Protein AF-A0AAW1XSL0-F1 (afdb_monomer)

Secondary structure (DSSP, 8-state):
----------------HHHHHHHHHHHHT---HHHHHHHHHHHHHHHHHHHHHHHHHHHHHHHHHH-HHHHHHHHHHHHHHHHHHHHHHHHHHHHHHHHHHHHHHHHHH----------------------------------------------------B--HHHHHHHHHHHHHHHHHHHHHHHTHHHHHHHTT--TT-TTHHHHHHHHHHHHTTHHHHHHHHHHHHHHHHTT--HHHHHHHHHHHHHHHHHHHIIIIIS--THHHHHHHHHHHHHHHHHHHHHHHHHHB--PPP-GGG--HHHHHHHTT-

Structure (mmCIF, N/CA/C/O backbone):
data_AF-A0AAW1XSL0-F1
#
_entry.id   AF-A0AAW1XSL0-F1
#
loop_
_atom_site.group_PDB
_atom_site.id
_atom_site.type_symbol
_atom_site.label_atom_id
_atom_site.label_alt_id
_atom_site.label_comp_id
_atom_site.label_asym_id
_atom_site.label_entity_id
_atom_site.label_seq_id
_atom_site.pdbx_PDB_ins_code
_atom_site.Cartn_x
_atom_site.Cartn_y
_atom_site.Cartn_z
_atom_site.occupancy
_atom_site.B_iso_or_equiv
_atom_site.auth_seq_id
_atom_site.auth_comp_id
_atom_site.auth_asym_id
_atom_site.auth_atom_id
_atom_site.pdbx_PDB_model_num
ATOM 1 N N . MET A 1 1 ? -44.485 58.923 -32.004 1.00 37.47 1 MET A N 1
ATOM 2 C CA . MET A 1 1 ? -44.464 58.579 -33.439 1.00 37.47 1 MET A CA 1
ATOM 3 C C . MET A 1 1 ? -43.336 57.566 -33.574 1.00 37.47 1 MET A C 1
ATOM 5 O O . MET A 1 1 ? -42.193 57.989 -33.538 1.00 37.47 1 MET A O 1
ATOM 9 N N . GLY A 1 2 ? -43.571 56.313 -33.182 1.00 36.22 2 GLY A N 1
ATOM 10 C CA . GLY A 1 2 ? -44.071 55.194 -34.013 1.00 36.22 2 GLY A CA 1
ATOM 11 C C . GLY A 1 2 ? -42.865 54.252 -34.210 1.00 36.22 2 GLY A C 1
ATOM 12 O O . GLY A 1 2 ? -41.824 54.763 -34.606 1.00 36.22 2 GLY A O 1
ATOM 13 N N . GLU A 1 3 ? -42.822 53.057 -33.596 1.00 39.94 3 GLU A N 1
ATOM 14 C CA . GLU A 1 3 ? -43.201 51.752 -34.214 1.00 39.94 3 GLU A CA 1
ATOM 15 C C . GLU A 1 3 ? -42.370 51.507 -35.501 1.00 39.94 3 GLU A C 1
ATOM 17 O O . GLU A 1 3 ? -42.380 52.367 -36.372 1.00 39.94 3 GLU A O 1
ATOM 22 N N . GLU A 1 4 ? -41.498 50.499 -35.676 1.00 41.50 4 GLU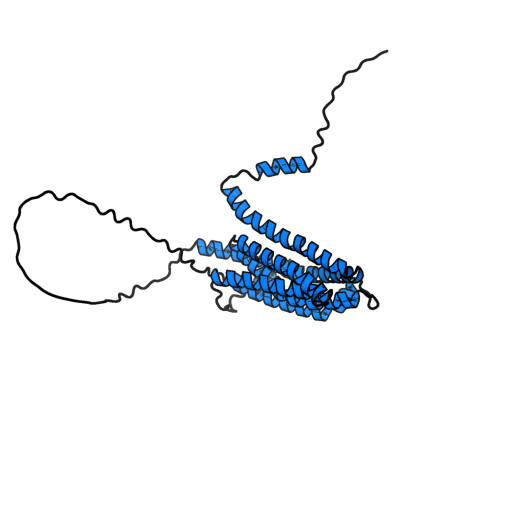 A N 1
ATOM 23 C CA . GLU A 1 4 ? -41.531 49.021 -35.505 1.00 41.50 4 GLU A CA 1
ATOM 24 C C . GLU A 1 4 ? -40.059 48.496 -35.481 1.00 41.50 4 GLU A C 1
ATOM 26 O O . GLU A 1 4 ? -39.179 49.122 -36.068 1.00 41.5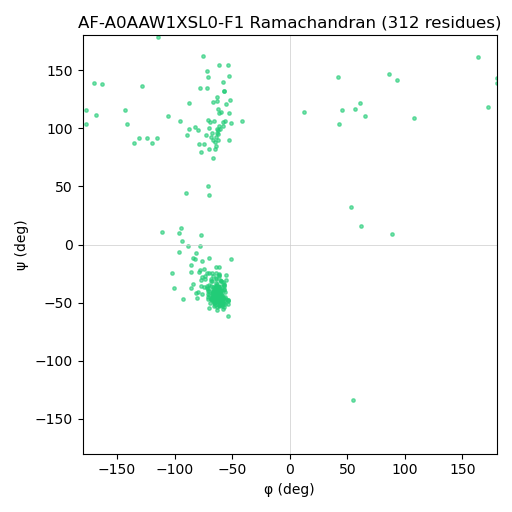0 4 GLU A O 1
ATOM 31 N N . ASP A 1 5 ? -39.641 47.552 -34.627 1.00 41.88 5 ASP A N 1
ATOM 32 C CA . ASP A 1 5 ? -39.699 46.073 -34.728 1.00 41.88 5 ASP A CA 1
ATOM 33 C C . ASP A 1 5 ? -38.844 45.431 -35.855 1.00 41.88 5 ASP A C 1
ATOM 35 O O . ASP A 1 5 ? -39.176 45.561 -37.022 1.00 41.88 5 ASP A O 1
ATOM 39 N N . GLU A 1 6 ? -37.759 44.709 -35.500 1.00 38.47 6 GLU A N 1
ATOM 40 C CA . GLU A 1 6 ? -37.381 43.406 -36.104 1.00 38.47 6 GLU A CA 1
ATOM 41 C C . GLU A 1 6 ? -36.124 42.758 -35.463 1.00 38.47 6 GLU A C 1
ATOM 43 O O . GLU A 1 6 ? -34.969 43.117 -35.687 1.00 38.47 6 GLU A O 1
ATOM 48 N N . SER A 1 7 ? -36.397 41.749 -34.633 1.00 36.50 7 SER A N 1
ATOM 49 C CA . SER A 1 7 ? -35.704 40.461 -34.482 1.00 36.50 7 SER A CA 1
ATOM 50 C C . SER A 1 7 ? -34.323 40.246 -35.143 1.00 36.50 7 SER A C 1
ATOM 52 O O . SER A 1 7 ? -34.236 39.937 -36.327 1.00 36.50 7 SER A O 1
ATOM 54 N N . TYR A 1 8 ? -33.284 40.075 -34.312 1.00 33.94 8 TYR A N 1
ATOM 55 C CA . TYR A 1 8 ? -32.277 39.023 -34.528 1.00 33.94 8 TYR A CA 1
ATOM 56 C C . TYR A 1 8 ? -32.032 38.228 -33.241 1.00 33.94 8 TYR A C 1
ATOM 58 O O . TYR A 1 8 ? -31.168 38.524 -32.417 1.00 33.94 8 TYR A O 1
ATOM 66 N N . ARG A 1 9 ? -32.807 37.146 -33.106 1.00 40.53 9 ARG A N 1
ATOM 67 C CA . ARG A 1 9 ? -32.432 35.937 -32.361 1.00 40.53 9 ARG A CA 1
ATOM 68 C C . ARG A 1 9 ? -31.049 35.474 -32.840 1.00 40.53 9 ARG A C 1
ATOM 70 O O . ARG A 1 9 ? -30.950 34.844 -33.890 1.00 40.53 9 ARG A O 1
ATOM 77 N N . TYR A 1 10 ? -29.999 35.695 -32.053 1.00 36.75 10 TYR A N 1
ATOM 78 C CA . TYR A 1 10 ? -28.794 34.871 -32.147 1.00 36.75 10 TYR A CA 1
ATOM 79 C C . TYR A 1 10 ? -28.761 33.939 -30.944 1.00 36.75 10 TYR A C 1
ATOM 81 O O . TYR A 1 10 ? -28.667 34.363 -29.794 1.00 36.75 10 TYR A O 1
ATOM 89 N N . GLY A 1 11 ? -28.964 32.655 -31.236 1.00 38.12 11 GLY A N 1
ATOM 90 C CA . GLY A 1 11 ? -29.127 31.598 -30.255 1.00 38.12 11 GLY A CA 1
ATOM 91 C C . GLY A 1 11 ? -27.994 31.590 -29.239 1.00 38.12 11 GLY A C 1
ATOM 92 O O . GLY A 1 11 ? -26.822 31.449 -29.588 1.00 38.12 11 GLY A O 1
ATOM 93 N N . ASN A 1 12 ? -28.377 31.678 -27.970 1.00 41.06 12 ASN A N 1
ATOM 94 C CA . ASN A 1 12 ? -27.533 31.333 -26.845 1.00 41.06 12 ASN A CA 1
ATOM 95 C C . ASN A 1 12 ? -27.217 29.830 -26.931 1.00 41.06 12 ASN A C 1
ATOM 97 O O . ASN A 1 12 ? -27.913 28.989 -26.363 1.00 41.06 12 ASN A O 1
ATOM 101 N N . LYS A 1 13 ? -26.193 29.470 -27.712 1.00 48.75 13 LYS A N 1
ATOM 102 C CA . LYS A 1 13 ? -25.547 28.166 -27.596 1.00 48.75 13 LYS A CA 1
ATOM 103 C C . LYS A 1 13 ? -24.856 28.187 -26.242 1.00 48.75 13 LYS A C 1
ATOM 105 O O . LYS A 1 13 ? -23.751 28.709 -26.117 1.00 48.75 13 LYS A O 1
ATOM 110 N N . MET A 1 14 ? -25.529 27.635 -25.234 1.00 46.56 14 MET A N 1
ATOM 111 C CA . MET A 1 14 ? -24.900 27.181 -24.000 1.00 46.56 14 MET A CA 1
ATOM 112 C C . MET A 1 14 ? -23.755 26.238 -24.387 1.00 46.56 14 MET A C 1
ATOM 114 O O . MET A 1 14 ? -23.936 25.032 -24.539 1.00 46.56 14 MET A O 1
ATOM 118 N N . ASN A 1 15 ? -22.564 26.798 -24.587 1.00 50.12 15 ASN A N 1
ATOM 119 C CA . ASN A 1 15 ? -21.318 26.058 -24.606 1.00 50.12 15 ASN A CA 1
ATOM 120 C C . ASN A 1 15 ? -21.076 25.612 -23.166 1.00 50.12 15 ASN A C 1
ATOM 122 O O . ASN A 1 15 ? -20.371 26.261 -22.399 1.00 50.12 15 ASN A O 1
ATOM 126 N N . THR A 1 16 ? -21.715 24.513 -22.774 1.00 55.34 16 THR A N 1
ATOM 127 C CA . THR A 1 16 ? -21.359 23.819 -21.542 1.00 55.34 16 THR A CA 1
ATOM 128 C C . THR A 1 16 ? -19.875 23.442 -21.630 1.00 55.34 16 THR A C 1
ATOM 130 O O . THR A 1 16 ? -19.481 22.869 -22.654 1.00 55.34 16 THR A O 1
ATOM 133 N N . PRO A 1 17 ? -19.053 23.703 -20.599 1.00 56.31 17 PRO A N 1
ATOM 134 C CA . PRO A 1 17 ? -17.611 23.420 -20.621 1.00 56.31 17 PRO A CA 1
ATOM 135 C C . PRO A 1 17 ? -17.290 21.950 -20.953 1.00 56.31 17 PRO A C 1
ATOM 137 O O . PRO A 1 17 ? -16.274 21.649 -21.573 1.00 56.31 17 PRO A O 1
ATOM 140 N N . ILE A 1 18 ? -18.221 21.041 -20.652 1.00 57.59 18 ILE A N 1
ATOM 141 C CA . ILE A 1 18 ? -18.157 19.608 -20.970 1.00 57.59 18 ILE A CA 1
ATOM 142 C C . ILE A 1 18 ? -18.102 19.349 -22.490 1.00 57.59 18 ILE A C 1
ATOM 144 O O . ILE A 1 18 ? -17.399 18.450 -22.951 1.00 57.59 18 ILE A O 1
ATOM 148 N N . PHE A 1 19 ? -18.813 20.138 -23.301 1.00 54.72 19 PHE A N 1
ATOM 149 C CA . PHE A 1 19 ? -18.898 19.902 -24.746 1.00 54.72 19 PHE A CA 1
ATOM 150 C C . PHE A 1 19 ? -17.636 20.364 -25.489 1.00 54.72 19 PHE A C 1
ATOM 152 O O . PHE A 1 19 ? -17.252 19.738 -26.478 1.00 54.72 19 PHE A O 1
ATOM 159 N N . ILE A 1 20 ? -16.955 21.398 -24.977 1.00 56.31 20 ILE A N 1
ATOM 160 C CA . ILE A 1 20 ? -15.632 21.832 -25.457 1.00 56.31 20 ILE A CA 1
ATOM 161 C C . ILE A 1 20 ? -14.607 20.726 -25.177 1.00 56.31 20 ILE A C 1
ATOM 163 O O . ILE A 1 20 ? -13.948 20.258 -26.103 1.00 56.31 20 ILE A O 1
ATOM 167 N N . PHE A 1 21 ? -14.612 20.187 -23.953 1.00 53.84 21 PHE A N 1
ATOM 168 C CA . PHE A 1 21 ? -13.766 19.055 -23.569 1.00 53.84 21 PHE A CA 1
ATOM 169 C C . PHE A 1 21 ? -13.991 17.823 -24.467 1.00 53.84 21 PHE A C 1
ATOM 171 O O . PHE A 1 21 ? -13.040 17.173 -24.885 1.00 53.84 21 PHE A O 1
ATOM 178 N N . SER A 1 22 ? -15.242 17.531 -24.851 1.00 57.00 22 SER A N 1
ATOM 179 C CA . SER A 1 22 ? -15.582 16.398 -25.734 1.00 57.00 22 SER A CA 1
ATOM 180 C C . SER A 1 22 ? -15.134 16.556 -27.199 1.00 57.00 22 SER A C 1
ATOM 182 O O . SER A 1 22 ? -15.000 15.566 -27.928 1.00 57.00 22 SER A O 1
ATOM 184 N N . LYS A 1 23 ? -14.954 17.797 -27.670 1.00 52.16 23 LYS A N 1
ATOM 185 C CA . LYS A 1 23 ? -14.426 18.085 -29.010 1.00 52.16 23 LYS A CA 1
ATOM 186 C C . LYS A 1 23 ? -12.905 17.995 -29.016 1.00 52.16 23 LYS A C 1
ATOM 188 O O . LYS A 1 23 ? -12.367 17.373 -29.927 1.00 52.16 23 LYS A O 1
ATOM 193 N N . ASP A 1 24 ? -12.249 18.512 -27.980 1.00 55.31 24 ASP A N 1
ATOM 194 C CA . ASP A 1 24 ? -10.799 18.386 -27.809 1.00 55.31 24 ASP A CA 1
ATOM 195 C C . ASP A 1 24 ? -10.372 16.934 -27.568 1.00 55.31 24 ASP A C 1
ATOM 197 O O . ASP A 1 24 ? -9.391 16.490 -28.157 1.00 55.31 24 ASP A O 1
ATOM 201 N N . LEU A 1 25 ? -11.162 16.133 -26.839 1.00 56.00 25 LEU A N 1
ATOM 202 C CA . LEU A 1 25 ? -10.894 14.698 -26.670 1.00 56.00 25 LEU A CA 1
ATOM 203 C C . LEU A 1 25 ? -10.813 13.963 -28.017 1.00 56.00 25 LEU A C 1
ATOM 205 O O . LEU A 1 25 ? -9.963 13.100 -28.207 1.00 56.00 25 LEU A O 1
ATOM 209 N N . ARG A 1 26 ? -11.665 14.332 -28.983 1.00 56.97 26 ARG A N 1
ATOM 210 C CA . ARG A 1 26 ? -11.645 13.757 -30.339 1.00 56.97 26 ARG A CA 1
ATOM 211 C C . ARG A 1 26 ? -10.444 14.206 -31.174 1.00 56.97 26 ARG A C 1
ATOM 213 O O . ARG A 1 26 ? -10.061 13.481 -32.086 1.00 56.97 26 ARG A O 1
ATOM 220 N N . PHE A 1 27 ? -9.849 15.360 -30.875 1.00 54.50 27 PHE A N 1
ATOM 221 C CA . PHE A 1 27 ? -8.611 15.820 -31.512 1.00 54.50 27 PHE A CA 1
ATOM 222 C C . PHE A 1 27 ? -7.353 15.232 -30.853 1.00 54.50 27 PHE A C 1
ATOM 224 O O . PHE A 1 27 ? -6.395 14.940 -31.566 1.00 54.50 27 PHE A O 1
ATOM 231 N N . VAL A 1 28 ? -7.373 15.005 -29.533 1.00 54.72 28 VAL A N 1
ATOM 232 C CA . VAL A 1 28 ? -6.307 14.325 -28.772 1.00 54.72 28 VAL A CA 1
ATOM 233 C C . VAL A 1 28 ? -6.245 12.830 -29.111 1.00 54.72 28 VAL A C 1
ATOM 235 O O . VAL A 1 28 ? -5.159 12.273 -29.214 1.00 54.72 28 VAL A O 1
ATOM 238 N N . PHE A 1 29 ? -7.389 12.192 -29.379 1.00 56.28 29 PHE A N 1
ATOM 239 C CA . PHE A 1 29 ? -7.477 10.820 -29.893 1.00 56.28 29 PHE A CA 1
ATOM 240 C C . PHE A 1 29 ? -7.490 10.757 -31.431 1.00 56.28 29 PHE A C 1
ATOM 242 O O . PHE A 1 29 ? -8.258 9.994 -32.025 1.00 56.28 29 PHE A O 1
ATOM 249 N N . LYS A 1 30 ? -6.625 11.511 -32.123 1.00 59.06 30 LYS A N 1
ATOM 250 C CA . LYS A 1 30 ? -6.229 11.036 -33.455 1.00 59.06 30 LYS A CA 1
ATOM 251 C C . LYS A 1 30 ? -5.530 9.694 -33.232 1.00 59.06 30 LYS A C 1
ATOM 253 O O . LYS A 1 30 ? -4.527 9.635 -32.540 1.00 59.06 30 LYS A O 1
ATOM 258 N N . LEU A 1 31 ? -6.101 8.612 -33.763 1.00 67.44 31 LEU A N 1
ATOM 259 C CA . LEU A 1 31 ? -5.543 7.252 -33.725 1.00 67.44 31 LEU A CA 1
ATOM 260 C C . LEU A 1 31 ? -4.313 7.145 -34.647 1.00 67.44 31 LEU A C 1
ATOM 262 O O . LEU A 1 31 ? -4.244 6.285 -35.523 1.00 67.44 31 LEU A O 1
ATOM 266 N N . ASP A 1 32 ? -3.366 8.068 -34.515 1.00 82.06 32 ASP A N 1
ATOM 267 C CA . ASP A 1 32 ? -2.050 7.920 -35.105 1.00 82.06 32 ASP A CA 1
ATOM 268 C C . ASP A 1 32 ? -1.226 6.918 -34.279 1.00 82.06 32 ASP A C 1
ATOM 270 O O . ASP A 1 32 ? -1.560 6.560 -33.145 1.00 82.06 32 ASP A O 1
ATOM 274 N N . LYS A 1 33 ? -0.151 6.394 -34.878 1.00 82.31 33 LYS A N 1
ATOM 275 C CA . LYS A 1 33 ? 0.690 5.380 -34.222 1.00 82.31 33 LYS A CA 1
ATOM 276 C C . LYS A 1 33 ? 1.247 5.883 -32.883 1.00 82.31 33 LYS A C 1
ATOM 278 O O . LYS A 1 33 ? 1.321 5.107 -31.936 1.00 82.31 33 LYS A O 1
ATOM 283 N N . LEU A 1 34 ? 1.573 7.176 -32.804 1.00 85.00 34 LEU A N 1
ATOM 284 C CA . LEU A 1 34 ? 2.089 7.816 -31.596 1.00 85.00 34 LEU A CA 1
ATOM 285 C C . LEU A 1 34 ? 1.010 7.949 -30.509 1.00 85.00 34 LEU A C 1
ATOM 287 O O . LEU A 1 34 ? 1.262 7.604 -29.359 1.00 85.00 34 LEU A O 1
ATOM 291 N N . GLY A 1 35 ? -0.203 8.390 -30.853 1.00 84.06 35 GLY A N 1
ATOM 292 C CA . GLY A 1 35 ? -1.325 8.498 -29.923 1.00 84.06 35 GLY A CA 1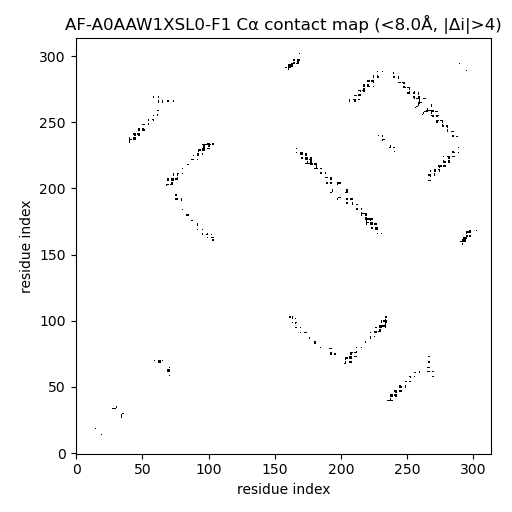
ATOM 293 C C . GLY A 1 35 ? -1.741 7.145 -29.347 1.00 84.06 35 GLY A C 1
ATOM 294 O O . GLY A 1 35 ? -2.027 7.049 -28.155 1.00 84.06 35 GLY A O 1
ATOM 295 N N . LEU A 1 36 ? -1.694 6.078 -30.153 1.00 85.44 36 LEU A N 1
ATOM 296 C CA . LEU A 1 36 ? -1.912 4.705 -29.683 1.00 85.44 36 LEU A CA 1
ATOM 297 C C . LEU A 1 36 ? -0.817 4.226 -28.721 1.00 85.44 36 LEU A C 1
ATOM 299 O O . LEU A 1 36 ? -1.130 3.583 -27.718 1.00 85.44 36 LEU A O 1
ATOM 303 N N . GLU A 1 37 ? 0.448 4.557 -28.984 1.00 85.12 37 GLU A N 1
ATOM 304 C CA . GLU A 1 37 ? 1.557 4.231 -28.082 1.00 85.12 37 GLU A CA 1
ATOM 305 C C . GLU A 1 37 ? 1.417 4.969 -26.741 1.00 85.12 37 GLU A C 1
ATOM 307 O O . GLU A 1 37 ? 1.459 4.337 -25.683 1.00 85.12 37 GLU A O 1
ATOM 312 N N . ILE A 1 38 ? 1.131 6.275 -26.771 1.00 86.44 38 ILE A N 1
ATOM 313 C CA . ILE A 1 38 ? 0.870 7.079 -25.567 1.00 86.44 38 ILE A CA 1
ATOM 314 C C . ILE A 1 38 ? -0.332 6.519 -24.798 1.00 86.44 38 ILE A C 1
ATOM 316 O O . ILE A 1 38 ? -0.245 6.322 -23.585 1.00 86.44 38 ILE A O 1
ATOM 320 N N . ALA A 1 39 ? -1.438 6.208 -25.482 1.00 86.81 39 ALA A N 1
ATOM 321 C CA . ALA A 1 39 ? -2.630 5.639 -24.857 1.00 86.81 39 ALA A CA 1
ATOM 322 C C . ALA A 1 39 ? -2.343 4.279 -24.201 1.00 86.81 39 ALA A C 1
ATOM 324 O O . ALA A 1 39 ? -2.855 4.004 -23.116 1.00 86.81 39 ALA A O 1
ATOM 325 N N . SER A 1 40 ? -1.487 3.452 -24.811 1.00 88.25 40 SER A N 1
ATOM 326 C CA . SER A 1 40 ? -1.107 2.141 -24.270 1.00 88.25 40 SER A CA 1
ATOM 327 C C . SER A 1 40 ? -0.349 2.221 -22.939 1.00 88.25 40 SER A C 1
ATOM 329 O O . SER A 1 40 ? -0.424 1.280 -22.149 1.00 88.25 40 SER A O 1
ATOM 331 N N . ILE A 1 41 ? 0.317 3.351 -22.669 1.00 88.12 41 ILE A N 1
ATOM 332 C CA . ILE A 1 41 ? 1.035 3.632 -21.419 1.00 88.12 41 ILE A CA 1
ATOM 333 C C . ILE A 1 41 ? 0.122 4.373 -20.433 1.00 88.12 41 ILE A C 1
ATOM 335 O O . ILE A 1 41 ? 0.042 4.005 -19.257 1.00 88.12 41 ILE A O 1
ATOM 339 N N . ALA A 1 42 ? -0.579 5.404 -20.908 1.00 88.94 42 ALA A N 1
ATOM 340 C CA . ALA A 1 42 ? -1.381 6.300 -20.083 1.00 88.94 42 ALA A CA 1
ATOM 341 C C . ALA A 1 42 ? -2.648 5.633 -19.538 1.00 88.94 42 ALA A C 1
ATOM 343 O O . ALA A 1 42 ? -2.984 5.846 -18.375 1.00 88.94 42 ALA A O 1
ATOM 344 N N . LEU A 1 43 ? -3.338 4.809 -20.336 1.00 91.88 43 LEU A N 1
ATOM 345 C CA . LEU A 1 43 ? -4.597 4.190 -19.917 1.00 91.88 43 LEU A CA 1
ATOM 346 C C . LEU A 1 43 ? -4.401 3.230 -18.731 1.00 91.88 43 LEU A C 1
ATOM 348 O O . LEU A 1 43 ? -5.112 3.395 -17.740 1.00 91.88 43 LEU A O 1
ATOM 352 N N . PRO A 1 44 ? -3.434 2.286 -18.744 1.00 92.50 44 PRO A N 1
ATOM 353 C CA . PRO A 1 44 ? -3.207 1.436 -17.580 1.00 92.50 44 PRO A CA 1
ATOM 354 C C . PRO A 1 44 ? -2.767 2.217 -16.339 1.00 92.50 44 PRO A C 1
ATOM 356 O O . PRO A 1 44 ? -3.221 1.917 -15.239 1.00 92.50 44 PRO A O 1
ATOM 359 N N . ALA A 1 45 ? -1.932 3.248 -16.509 1.00 89.94 45 ALA A N 1
ATOM 360 C CA . ALA A 1 45 ? -1.504 4.097 -15.401 1.00 89.94 45 ALA A CA 1
ATOM 361 C C . ALA A 1 45 ? -2.677 4.876 -14.786 1.00 89.94 45 ALA A C 1
ATOM 363 O O . ALA A 1 45 ? -2.796 4.938 -13.565 1.00 89.94 45 ALA A O 1
ATOM 364 N N . ALA A 1 46 ? -3.560 5.437 -15.616 1.00 92.00 46 ALA A N 1
ATOM 365 C CA . ALA A 1 46 ? -4.762 6.124 -15.157 1.00 92.00 46 ALA A CA 1
ATOM 366 C C . ALA A 1 46 ? -5.696 5.165 -14.410 1.00 92.00 46 ALA A C 1
ATOM 368 O O . ALA A 1 46 ? -6.141 5.491 -13.315 1.00 92.00 46 ALA A O 1
ATOM 369 N N . LEU A 1 47 ? -5.928 3.965 -14.955 1.00 92.81 47 LEU A N 1
ATOM 370 C CA . LEU A 1 47 ? -6.748 2.944 -14.302 1.00 92.81 47 LEU A CA 1
ATOM 371 C C . LEU A 1 47 ? -6.181 2.539 -12.938 1.00 92.81 47 LEU A C 1
ATOM 373 O O . LEU A 1 47 ? -6.941 2.451 -11.977 1.00 92.81 47 LEU A O 1
ATOM 377 N N . ALA A 1 48 ? -4.861 2.362 -12.840 1.00 90.44 48 ALA A N 1
ATOM 378 C CA . ALA A 1 48 ? -4.201 2.028 -11.583 1.00 90.44 48 ALA A CA 1
ATOM 379 C C . ALA A 1 48 ? -4.401 3.140 -10.542 1.00 90.44 48 ALA A C 1
ATOM 381 O O . ALA A 1 48 ? -4.764 2.858 -9.410 1.00 90.44 48 ALA A O 1
ATOM 382 N N . LEU A 1 49 ? -4.262 4.410 -10.941 1.00 90.00 49 LEU A N 1
ATOM 383 C CA . LEU A 1 49 ? -4.498 5.556 -10.053 1.00 90.00 49 LEU A CA 1
ATOM 384 C C . LEU A 1 49 ? -5.966 5.709 -9.631 1.00 90.00 49 LEU A C 1
ATOM 386 O O . LEU A 1 49 ? -6.238 6.286 -8.580 1.00 90.00 49 LEU A O 1
ATOM 390 N N . THR A 1 50 ? -6.915 5.240 -10.446 1.00 92.06 50 THR A N 1
ATOM 391 C CA . THR A 1 50 ? -8.345 5.255 -10.099 1.00 92.06 50 THR A CA 1
ATOM 392 C C . THR A 1 50 ? -8.801 4.049 -9.285 1.00 92.06 50 THR A C 1
ATOM 394 O O . THR A 1 50 ? -9.865 4.129 -8.675 1.00 92.06 50 THR A O 1
ATOM 397 N N . ALA A 1 51 ? -8.034 2.958 -9.256 1.00 90.75 51 ALA A N 1
ATOM 398 C CA . ALA A 1 51 ? -8.395 1.753 -8.517 1.00 90.75 51 ALA A CA 1
ATOM 399 C C . ALA A 1 51 ? -8.404 2.016 -7.001 1.00 90.75 51 ALA A C 1
ATOM 401 O O . ALA A 1 51 ? -9.450 1.821 -6.376 1.00 90.75 51 ALA A O 1
ATOM 402 N N . ASP A 1 52 ? -7.332 2.608 -6.453 1.00 87.94 52 ASP A N 1
ATOM 403 C CA . ASP A 1 52 ? -7.230 2.853 -5.007 1.00 87.94 52 ASP A CA 1
ATOM 404 C C . ASP A 1 52 ? -8.393 3.710 -4.453 1.00 87.94 52 ASP A C 1
ATOM 406 O O . ASP A 1 52 ? -8.979 3.332 -3.435 1.00 87.94 52 ASP A O 1
ATOM 410 N N . PRO A 1 53 ? -8.801 4.846 -5.072 1.00 92.19 53 PRO A N 1
ATOM 411 C CA . PRO A 1 53 ? -9.945 5.624 -4.587 1.00 92.19 53 PRO A CA 1
ATOM 412 C C . PRO A 1 53 ? -11.276 4.866 -4.635 1.00 92.19 53 PRO A C 1
ATOM 414 O O . PRO A 1 53 ? -12.117 5.055 -3.756 1.00 92.19 53 PRO A O 1
ATOM 417 N N . ILE A 1 54 ? -11.481 4.023 -5.652 1.00 93.00 54 ILE A N 1
ATOM 418 C CA . ILE A 1 54 ? -12.693 3.203 -5.770 1.00 93.00 54 ILE A CA 1
ATOM 419 C C . ILE A 1 54 ? -12.711 2.154 -4.661 1.00 93.00 54 ILE A C 1
ATOM 421 O O . ILE A 1 54 ? -13.721 2.024 -3.970 1.00 93.00 54 ILE A O 1
ATOM 425 N N . ALA A 1 55 ? -11.599 1.447 -4.457 1.00 90.94 55 ALA A N 1
ATOM 426 C CA . ALA A 1 55 ? -11.470 0.464 -3.389 1.00 90.94 55 ALA A CA 1
ATOM 427 C C . ALA A 1 55 ? -11.663 1.114 -2.012 1.00 90.94 55 ALA A C 1
ATOM 429 O O . ALA A 1 55 ? -12.485 0.665 -1.221 1.00 90.94 55 ALA A O 1
ATOM 430 N N . SER A 1 56 ? -11.030 2.267 -1.781 1.00 90.56 56 SER A N 1
ATOM 431 C CA . SER A 1 56 ? -11.162 3.018 -0.532 1.00 90.56 56 SER A CA 1
ATOM 432 C C . SER A 1 56 ? -12.601 3.451 -0.232 1.00 90.56 56 SER A C 1
ATOM 434 O O . SER A 1 56 ? -12.970 3.535 0.942 1.00 90.56 56 SER A O 1
ATOM 436 N N . LEU A 1 57 ? -13.432 3.715 -1.247 1.00 93.75 57 LEU A N 1
ATOM 437 C CA . LEU A 1 57 ? -14.853 4.009 -1.045 1.00 93.75 57 LEU A CA 1
ATOM 438 C C . LEU A 1 57 ? -15.614 2.787 -0.511 1.00 93.75 57 LEU A C 1
ATOM 440 O O . LEU A 1 57 ? -16.488 2.938 0.344 1.00 93.75 57 LEU A O 1
ATOM 444 N N . VAL A 1 58 ? -15.270 1.590 -0.989 1.00 93.25 58 VAL A N 1
ATOM 445 C CA . VAL A 1 58 ? -15.856 0.327 -0.524 1.00 93.25 58 VAL A CA 1
ATOM 446 C C . VAL A 1 58 ? -15.425 0.034 0.915 1.00 93.25 58 VAL A C 1
ATOM 448 O O . VAL A 1 58 ? -16.294 -0.198 1.756 1.00 93.25 58 VAL A O 1
ATOM 451 N N . ASP A 1 59 ? -14.133 0.159 1.230 1.00 90.31 59 ASP A N 1
ATOM 452 C CA . ASP A 1 59 ? -13.608 0.002 2.597 1.00 90.31 59 ASP A CA 1
ATOM 453 C C . ASP A 1 59 ? -14.322 0.967 3.565 1.00 90.31 59 ASP A C 1
ATOM 455 O O . ASP A 1 59 ? -14.798 0.595 4.640 1.00 90.31 59 ASP A O 1
ATOM 459 N N . THR A 1 60 ? -14.486 2.226 3.144 1.00 92.88 60 THR A N 1
ATOM 460 C CA . THR A 1 60 ? -15.196 3.262 3.911 1.00 92.88 60 THR A CA 1
ATOM 461 C C . THR A 1 60 ? -16.658 2.878 4.155 1.00 92.88 60 THR A C 1
ATOM 463 O O . THR A 1 60 ? -17.178 3.099 5.250 1.00 92.88 60 THR A O 1
ATOM 466 N N . ALA A 1 61 ? -17.328 2.277 3.166 1.00 94.88 61 ALA A N 1
ATOM 467 C CA . ALA A 1 61 ? -18.702 1.809 3.307 1.00 94.88 61 ALA A CA 1
ATOM 468 C C . ALA A 1 61 ? -18.816 0.655 4.317 1.00 94.88 61 ALA A C 1
ATOM 470 O O . ALA A 1 61 ? -19.735 0.669 5.138 1.00 94.88 61 ALA A O 1
ATOM 471 N N . PHE A 1 62 ? -17.880 -0.302 4.316 1.00 94.81 62 PHE A N 1
ATOM 472 C CA . PHE A 1 62 ? -17.858 -1.385 5.306 1.00 94.81 62 PHE A CA 1
ATOM 473 C C . PHE A 1 62 ? -17.591 -0.869 6.720 1.00 94.81 62 PHE A C 1
ATOM 475 O O . PHE A 1 62 ? -18.302 -1.232 7.656 1.00 94.81 62 PHE A O 1
ATOM 482 N N . ILE A 1 63 ? -16.624 0.033 6.884 1.00 94.25 63 ILE A N 1
ATOM 483 C CA . ILE A 1 63 ? -16.313 0.639 8.185 1.00 94.25 63 ILE A CA 1
ATOM 484 C C . ILE A 1 63 ? -17.493 1.479 8.691 1.00 94.25 63 ILE A C 1
ATOM 486 O O . ILE A 1 63 ? -17.800 1.461 9.883 1.00 94.25 63 ILE A O 1
ATOM 490 N N . GLY A 1 64 ? -18.208 2.161 7.792 1.00 94.38 64 GLY A N 1
ATOM 491 C CA . GLY A 1 64 ? -19.408 2.930 8.122 1.00 94.38 64 GLY A CA 1
ATOM 492 C C . GLY A 1 64 ? -20.555 2.093 8.698 1.00 94.38 64 GLY A C 1
ATOM 493 O O . GLY A 1 64 ? -21.358 2.625 9.463 1.00 94.38 64 GLY A O 1
ATOM 494 N N . GLN A 1 65 ? -20.615 0.791 8.399 1.00 94.69 65 GLN A N 1
ATOM 495 C CA . GLN A 1 65 ? -21.597 -0.121 9.000 1.00 94.69 65 GLN A CA 1
ATOM 496 C C . GLN A 1 65 ? -21.277 -0.472 10.459 1.00 94.69 65 GLN A C 1
ATOM 498 O O . GLN A 1 65 ? -22.178 -0.876 11.189 1.00 94.69 65 GLN A O 1
ATOM 503 N N . ILE A 1 66 ? -20.020 -0.320 10.894 1.00 93.94 66 ILE A N 1
ATOM 504 C CA . ILE A 1 66 ? -19.620 -0.559 12.288 1.00 93.94 66 ILE A CA 1
ATOM 505 C C . ILE A 1 66 ? -20.193 0.544 13.182 1.00 93.94 66 ILE A C 1
ATOM 507 O O . ILE A 1 66 ? -20.782 0.263 14.224 1.00 93.94 66 ILE A O 1
ATOM 511 N N . GLY A 1 67 ? -20.034 1.798 12.755 1.00 95.44 67 GLY A N 1
ATOM 512 C CA . GLY A 1 67 ? -20.549 2.952 13.473 1.00 95.44 67 GLY A CA 1
ATOM 513 C C . GLY A 1 67 ? -19.923 4.277 13.029 1.00 95.44 67 GLY A C 1
ATOM 514 O O . GLY A 1 67 ? -18.855 4.310 12.409 1.00 95.44 67 GLY A O 1
ATOM 515 N N . PRO A 1 68 ? -20.579 5.409 13.343 1.00 95.94 68 PRO A N 1
ATOM 516 C CA . PRO A 1 68 ? -20.089 6.732 12.965 1.00 95.94 68 PRO A CA 1
ATOM 517 C C . PRO A 1 68 ? -18.805 7.130 13.708 1.00 95.94 68 PRO A C 1
ATOM 519 O O . PRO A 1 68 ? -17.986 7.866 13.160 1.00 95.94 68 PRO A O 1
ATOM 522 N N . VAL A 1 69 ? -18.605 6.645 14.941 1.00 96.06 69 VAL A N 1
ATOM 523 C CA . VAL A 1 69 ? -17.402 6.941 15.740 1.00 96.06 69 VAL A CA 1
ATOM 524 C C . VAL A 1 69 ? -16.184 6.244 15.138 1.00 96.06 69 VAL A C 1
ATOM 526 O O . VAL A 1 69 ? -15.122 6.847 15.001 1.00 96.06 69 VAL A O 1
ATOM 529 N N . GLU A 1 70 ? -16.347 4.989 14.740 1.00 95.94 70 GLU A N 1
ATOM 530 C CA . GLU A 1 70 ? -15.344 4.160 14.084 1.00 95.94 70 GLU A CA 1
ATOM 531 C C . GLU A 1 70 ? -14.952 4.734 12.727 1.00 95.94 70 GLU A C 1
ATOM 533 O O . GLU A 1 70 ? -13.764 4.873 12.435 1.00 95.94 70 GLU A O 1
ATOM 538 N N . LEU A 1 71 ? -15.940 5.140 11.931 1.00 96.38 71 LEU A N 1
ATOM 539 C CA . LEU A 1 71 ? -15.713 5.776 10.640 1.00 96.38 71 LEU A CA 1
ATOM 540 C C . LEU A 1 71 ? -14.919 7.083 10.777 1.00 96.38 71 LEU A C 1
ATOM 542 O O . LEU A 1 71 ? -13.941 7.296 10.059 1.00 96.38 71 LEU A O 1
ATOM 546 N N . ALA A 1 72 ? -15.293 7.938 11.733 1.00 96.38 72 ALA A N 1
ATOM 547 C CA . ALA A 1 72 ? -14.572 9.178 12.001 1.00 96.38 72 ALA A CA 1
ATOM 548 C C . ALA A 1 72 ? -13.138 8.912 12.501 1.00 96.38 72 ALA A C 1
ATOM 550 O O . ALA A 1 72 ? -12.194 9.567 12.052 1.00 96.38 72 ALA A O 1
ATOM 551 N N . ALA A 1 73 ? -12.955 7.906 13.366 1.00 96.69 73 ALA A N 1
ATOM 552 C CA . ALA A 1 73 ? -11.642 7.467 13.839 1.00 96.69 73 ALA A CA 1
ATOM 553 C C . ALA A 1 73 ? -10.731 7.049 12.687 1.00 96.69 73 ALA A C 1
ATOM 555 O O . ALA A 1 73 ? -9.592 7.510 12.594 1.00 96.69 73 ALA A O 1
ATOM 556 N N . VAL A 1 74 ? -11.239 6.187 11.809 1.00 96.44 74 VAL A N 1
ATOM 557 C CA . VAL A 1 74 ? -10.496 5.706 10.646 1.00 96.44 74 VAL A CA 1
ATOM 558 C C . VAL A 1 74 ? -10.161 6.855 9.705 1.00 96.44 74 VAL A C 1
ATOM 560 O O . VAL A 1 74 ? -9.016 6.951 9.268 1.00 96.44 74 VAL A O 1
ATOM 563 N N . GLY A 1 75 ? -11.105 7.764 9.446 1.00 96.12 75 GLY A N 1
ATOM 564 C CA . GLY A 1 75 ? -10.881 8.925 8.585 1.00 96.12 75 GLY A CA 1
ATOM 565 C C . GLY A 1 75 ? -9.699 9.786 9.041 1.00 96.12 75 GLY A C 1
ATOM 566 O O . GLY A 1 75 ? -8.811 10.094 8.242 1.00 96.12 75 GLY A O 1
ATOM 567 N N . VAL A 1 76 ? -9.627 10.114 10.338 1.00 96.94 76 VAL A N 1
ATOM 568 C CA . VAL A 1 76 ? -8.495 10.872 10.902 1.00 96.94 76 VAL A CA 1
ATOM 569 C C . VAL A 1 76 ? -7.188 10.081 10.796 1.00 96.94 76 VAL A C 1
ATOM 571 O O . VAL A 1 76 ? -6.158 10.630 10.399 1.00 96.94 76 VAL A O 1
ATOM 574 N N . SER A 1 77 ? -7.213 8.783 11.095 1.00 97.00 77 SER A N 1
ATOM 575 C CA . SER A 1 77 ? -6.022 7.933 11.017 1.00 97.00 77 SER A CA 1
ATOM 576 C C . SER A 1 77 ? -5.487 7.774 9.591 1.00 97.00 77 SER A C 1
ATOM 578 O O . SER A 1 77 ? -4.275 7.839 9.386 1.00 97.00 77 SER A O 1
ATOM 580 N N . ILE A 1 78 ? -6.361 7.613 8.593 1.00 95.75 78 ILE A N 1
ATOM 581 C CA . ILE A 1 78 ? -5.978 7.576 7.173 1.00 95.75 78 ILE A CA 1
ATOM 582 C C . ILE A 1 78 ? -5.368 8.917 6.760 1.00 95.75 78 ILE A C 1
ATOM 584 O O . ILE A 1 78 ? -4.328 8.941 6.102 1.00 95.75 78 ILE A O 1
ATOM 588 N N . ALA A 1 79 ? -5.963 10.037 7.182 1.00 95.75 79 ALA A N 1
ATOM 589 C CA . ALA A 1 79 ? -5.432 11.362 6.885 1.00 95.75 79 ALA A CA 1
ATOM 590 C C . ALA A 1 79 ? -4.013 11.554 7.449 1.00 95.75 79 ALA A C 1
ATOM 592 O O . ALA A 1 79 ? -3.137 12.013 6.712 1.00 95.75 79 ALA A O 1
ATOM 593 N N . LEU A 1 80 ? -3.758 11.152 8.703 1.00 97.25 80 LEU A N 1
ATOM 594 C CA . LEU A 1 80 ? -2.410 11.154 9.293 1.00 97.25 80 LEU A CA 1
ATOM 595 C C . LEU A 1 80 ? -1.438 10.295 8.495 1.00 97.25 80 LEU A C 1
ATOM 597 O O . LEU A 1 80 ? -0.358 10.758 8.125 1.00 97.25 80 LEU A O 1
ATOM 601 N N . PHE A 1 81 ? -1.823 9.044 8.235 1.00 96.94 81 PHE A N 1
ATOM 602 C CA . PHE A 1 81 ? -0.988 8.101 7.504 1.00 96.94 81 PHE A CA 1
ATOM 603 C C . PHE A 1 81 ? -0.592 8.679 6.141 1.00 96.94 81 PHE A C 1
ATOM 605 O O . PHE A 1 81 ? 0.590 8.684 5.796 1.00 96.94 81 PHE A O 1
ATOM 612 N N . ASN A 1 82 ? -1.549 9.234 5.395 1.00 94.81 82 ASN A N 1
ATOM 613 C CA . ASN A 1 82 ? -1.317 9.804 4.070 1.00 94.81 82 ASN A CA 1
ATOM 614 C C . ASN A 1 82 ? -0.447 11.064 4.115 1.00 94.81 82 ASN A C 1
ATOM 616 O O . ASN A 1 82 ? 0.448 11.211 3.284 1.00 94.81 82 ASN A O 1
ATOM 620 N N . GLN A 1 83 ? -0.665 11.958 5.084 1.00 94.75 83 GLN A N 1
ATOM 621 C CA . GLN A 1 83 ? 0.143 13.173 5.237 1.00 94.75 83 GLN A CA 1
ATOM 622 C C . GLN A 1 83 ? 1.610 12.844 5.512 1.00 94.75 83 GLN A C 1
ATOM 624 O O . GLN A 1 83 ? 2.493 13.375 4.839 1.00 94.75 83 GLN A O 1
ATOM 629 N N . VAL A 1 84 ? 1.868 11.925 6.445 1.00 95.06 84 VAL A N 1
ATOM 630 C CA . VAL A 1 84 ? 3.232 11.478 6.754 1.00 95.06 84 VAL A CA 1
ATOM 631 C C . VAL A 1 84 ? 3.838 10.737 5.562 1.00 95.06 84 VAL A C 1
ATOM 633 O O . VAL A 1 84 ? 4.977 11.010 5.187 1.00 95.06 84 VAL A O 1
ATOM 636 N N . SER A 1 85 ? 3.063 9.865 4.908 1.00 94.44 85 SER A N 1
ATOM 637 C CA . SER A 1 85 ? 3.525 9.129 3.724 1.00 94.44 85 SER A CA 1
ATOM 638 C C . SER A 1 85 ? 3.928 10.062 2.587 1.00 94.44 85 SER A C 1
ATOM 640 O O . SER A 1 85 ? 4.924 9.813 1.915 1.00 94.44 85 SER A O 1
ATOM 642 N N . ARG A 1 86 ? 3.193 11.158 2.363 1.00 92.38 86 ARG A N 1
ATOM 643 C CA . ARG A 1 86 ? 3.427 12.075 1.236 1.00 92.38 86 ARG A CA 1
ATOM 644 C C . ARG A 1 86 ? 4.848 12.642 1.214 1.00 92.38 86 ARG A C 1
ATOM 646 O O . ARG A 1 86 ? 5.403 12.810 0.129 1.00 92.38 86 ARG A O 1
ATOM 653 N N . ILE A 1 87 ? 5.435 12.874 2.390 1.00 92.00 87 ILE A N 1
ATOM 654 C CA . ILE A 1 87 ? 6.811 13.365 2.550 1.00 92.00 87 ILE A CA 1
ATOM 655 C C . ILE A 1 87 ? 7.818 12.369 1.958 1.00 92.00 87 ILE A C 1
ATOM 657 O O . ILE A 1 87 ? 8.776 12.776 1.308 1.00 92.00 87 ILE A O 1
ATOM 661 N N . ALA A 1 88 ? 7.586 11.066 2.137 1.00 91.88 88 ALA A N 1
ATOM 662 C CA . ALA A 1 88 ? 8.452 10.018 1.606 1.00 91.88 88 ALA A CA 1
ATOM 663 C C . ALA A 1 88 ? 8.107 9.640 0.154 1.00 91.88 88 ALA A C 1
ATOM 665 O O . ALA A 1 88 ? 9.003 9.396 -0.652 1.00 91.88 88 ALA A O 1
ATOM 666 N N . ILE A 1 89 ? 6.817 9.621 -0.200 1.00 92.75 89 ILE A N 1
ATOM 667 C CA . ILE A 1 89 ? 6.326 9.175 -1.512 1.00 92.75 89 ILE A CA 1
ATOM 668 C C . ILE A 1 89 ? 6.811 10.084 -2.643 1.00 92.75 89 ILE A C 1
ATOM 670 O O . ILE A 1 89 ? 7.273 9.580 -3.667 1.00 92.75 89 ILE A O 1
ATOM 674 N N . PHE A 1 90 ? 6.700 11.407 -2.480 1.00 89.19 90 PHE A N 1
ATOM 675 C CA . PHE A 1 90 ? 7.022 12.359 -3.546 1.00 89.19 90 PHE A CA 1
ATOM 676 C C . PHE A 1 90 ? 8.468 12.229 -4.063 1.00 89.19 90 PHE A C 1
ATOM 678 O O . PHE A 1 90 ? 8.636 11.987 -5.264 1.00 89.19 90 PHE A O 1
ATOM 685 N N . PRO A 1 91 ? 9.511 12.323 -3.210 1.00 89.25 91 PRO A N 1
ATOM 686 C CA . PRO A 1 91 ? 10.882 12.152 -3.672 1.00 89.25 91 PRO A CA 1
ATOM 687 C C . PRO A 1 91 ? 11.124 10.729 -4.177 1.00 89.25 91 PRO A C 1
ATOM 689 O O . PRO A 1 91 ? 11.729 10.568 -5.231 1.00 89.25 91 PRO A O 1
ATOM 692 N N . LEU A 1 92 ? 10.608 9.701 -3.493 1.00 91.44 92 LEU A N 1
ATOM 693 C CA . LEU A 1 92 ? 10.842 8.303 -3.857 1.00 91.44 92 LEU A CA 1
ATOM 694 C C . LEU A 1 92 ? 10.363 7.986 -5.279 1.00 91.44 92 LEU A C 1
ATOM 696 O O . LEU A 1 92 ? 11.127 7.449 -6.080 1.00 91.44 92 LEU A O 1
ATOM 700 N N . VAL A 1 93 ? 9.121 8.337 -5.617 1.00 90.00 93 VAL A N 1
ATOM 701 C CA . VAL A 1 93 ? 8.536 8.029 -6.931 1.00 90.00 93 VAL A CA 1
ATOM 702 C C . VAL A 1 93 ? 9.160 8.876 -8.041 1.00 90.00 93 VAL A C 1
ATOM 704 O O . VAL A 1 93 ? 9.464 8.340 -9.109 1.00 90.00 93 VAL A O 1
ATOM 707 N N . SER A 1 94 ? 9.369 10.174 -7.796 1.00 85.81 94 SER A N 1
ATOM 708 C CA . SER A 1 94 ? 9.925 11.107 -8.787 1.00 85.81 94 SER A CA 1
ATOM 709 C C . SER A 1 94 ? 11.359 10.735 -9.184 1.00 85.81 94 SER A C 1
ATOM 711 O O . SER A 1 94 ? 11.671 10.592 -10.369 1.00 85.81 94 SER A O 1
ATOM 713 N N . VAL A 1 95 ? 12.209 10.485 -8.181 1.00 87.94 95 VAL A N 1
ATOM 714 C CA . VAL A 1 95 ? 13.611 10.075 -8.348 1.00 87.94 95 VAL A CA 1
ATOM 715 C C . VAL A 1 95 ? 13.681 8.729 -9.059 1.00 87.94 95 VAL A C 1
ATOM 717 O O . VAL A 1 95 ? 14.321 8.618 -10.100 1.00 87.94 95 VAL A O 1
ATOM 720 N N . THR A 1 96 ? 12.974 7.720 -8.544 1.00 90.12 96 THR A N 1
ATOM 721 C CA . THR A 1 96 ? 13.058 6.357 -9.084 1.00 90.12 96 THR A CA 1
ATOM 722 C C . THR A 1 96 ? 12.634 6.303 -10.547 1.00 90.12 96 THR A C 1
ATOM 724 O O . THR A 1 96 ? 13.351 5.740 -11.364 1.00 90.12 96 THR A O 1
ATOM 727 N N . THR A 1 97 ? 11.502 6.922 -10.898 1.00 90.31 97 THR A N 1
ATOM 728 C CA . THR A 1 97 ? 10.988 6.880 -12.277 1.00 90.31 97 THR A CA 1
ATOM 729 C C . THR A 1 97 ? 11.958 7.548 -13.254 1.00 90.31 97 THR A C 1
ATOM 731 O O . THR A 1 97 ? 12.201 7.013 -14.333 1.00 90.31 97 THR A O 1
ATOM 734 N N . SER A 1 98 ? 12.546 8.684 -12.866 1.00 88.56 98 SER A N 1
ATOM 735 C CA . SER A 1 98 ? 13.455 9.452 -13.726 1.00 88.56 98 SER A CA 1
ATOM 736 C C . SER A 1 98 ? 14.784 8.727 -13.955 1.00 88.56 98 SER A C 1
ATOM 738 O O . SER A 1 98 ? 15.185 8.543 -15.101 1.00 88.56 98 SER A O 1
ATOM 740 N N . PHE A 1 99 ? 15.437 8.261 -12.883 1.00 87.31 99 PHE A N 1
ATOM 741 C CA . PHE A 1 99 ? 16.725 7.564 -12.985 1.00 87.31 99 PHE A CA 1
ATOM 742 C C . PHE A 1 99 ? 16.607 6.234 -13.725 1.00 87.31 99 PHE A C 1
ATOM 744 O O . PHE A 1 99 ? 17.458 5.897 -14.542 1.00 87.31 99 PHE A O 1
ATOM 751 N N . VAL A 1 100 ? 15.530 5.491 -13.472 1.00 86.75 100 VAL A N 1
ATOM 752 C CA . VAL A 1 100 ? 15.294 4.219 -14.154 1.00 86.75 100 VAL A CA 1
ATOM 753 C C . VAL A 1 100 ? 15.029 4.434 -15.645 1.00 86.75 100 VAL A C 1
ATOM 755 O O . VAL A 1 100 ? 15.561 3.685 -16.459 1.00 86.75 100 VAL A O 1
ATOM 758 N N . ALA A 1 101 ? 14.260 5.461 -16.019 1.00 87.25 101 ALA A N 1
ATOM 759 C CA . ALA A 1 101 ? 14.043 5.796 -17.426 1.00 87.25 101 ALA A CA 1
ATOM 760 C C . ALA A 1 101 ? 15.350 6.212 -18.131 1.00 87.25 101 ALA A C 1
ATOM 762 O O . ALA A 1 101 ? 15.598 5.819 -19.272 1.00 87.25 101 ALA A O 1
ATOM 763 N N . GLU A 1 102 ? 16.208 6.979 -17.455 1.00 86.38 102 GLU A N 1
ATOM 764 C CA . GLU A 1 102 ? 17.527 7.363 -17.971 1.00 86.38 102 GLU A CA 1
ATOM 765 C C . GLU A 1 102 ? 18.434 6.135 -18.184 1.00 86.38 102 GLU A C 1
ATOM 767 O O . GLU A 1 102 ? 18.981 5.952 -19.270 1.00 86.38 102 GLU A O 1
ATOM 772 N N . GLU A 1 103 ? 18.539 5.236 -17.202 1.00 83.56 103 GLU A N 1
ATOM 773 C CA . GLU A 1 103 ? 19.364 4.021 -17.306 1.00 83.56 103 GLU A CA 1
ATOM 774 C C . GLU A 1 103 ? 18.859 3.048 -18.384 1.00 83.56 103 GLU A C 1
ATOM 776 O O . GLU A 1 103 ? 19.664 2.485 -19.130 1.00 83.56 103 GLU A O 1
ATOM 781 N N . ASP A 1 104 ? 17.540 2.890 -18.522 1.00 80.75 104 ASP A N 1
ATOM 782 C CA . ASP A 1 104 ? 16.930 2.022 -19.538 1.00 80.75 104 ASP A CA 1
ATOM 783 C C . ASP A 1 104 ? 17.209 2.527 -20.965 1.00 80.75 104 ASP A C 1
ATOM 785 O O . ASP A 1 104 ? 17.511 1.747 -21.877 1.00 80.75 104 ASP A O 1
ATOM 789 N N . THR A 1 105 ? 17.185 3.851 -21.163 1.00 79.56 105 THR A N 1
ATOM 790 C CA . THR A 1 105 ? 17.517 4.458 -22.463 1.00 79.56 105 THR A CA 1
ATOM 791 C C . THR A 1 105 ? 19.001 4.333 -22.807 1.00 79.56 105 THR A C 1
ATOM 793 O O . THR A 1 105 ? 19.328 4.006 -23.950 1.00 79.56 105 THR A O 1
ATOM 796 N N . ILE A 1 106 ? 19.903 4.511 -21.835 1.00 74.69 106 ILE A N 1
ATOM 797 C CA . ILE A 1 106 ? 21.352 4.349 -22.038 1.00 74.69 106 ILE A CA 1
ATOM 798 C C . ILE A 1 106 ? 21.711 2.886 -22.336 1.00 74.69 106 ILE A C 1
ATOM 800 O O . ILE A 1 106 ? 22.513 2.629 -23.236 1.00 74.69 106 ILE A O 1
ATOM 804 N N . GLY A 1 107 ? 21.105 1.929 -21.625 1.00 63.50 107 GLY A N 1
ATOM 805 C CA . GLY A 1 107 ? 21.321 0.495 -21.846 1.00 63.50 107 GLY A CA 1
ATOM 806 C C . GLY A 1 107 ? 20.844 0.017 -23.221 1.00 63.50 107 GLY A C 1
ATOM 807 O O . GLY A 1 107 ? 21.475 -0.839 -23.831 1.00 63.50 107 GLY A O 1
ATOM 808 N N . THR A 1 108 ? 19.781 0.622 -23.757 1.00 60.78 108 THR A N 1
ATOM 809 C CA . THR A 1 108 ? 19.282 0.321 -25.110 1.00 60.78 108 THR A CA 1
ATOM 810 C C . THR A 1 108 ? 20.158 0.946 -26.211 1.00 60.78 108 THR A C 1
ATOM 812 O O . THR A 1 108 ? 20.245 0.406 -27.311 1.00 60.78 108 THR A O 1
ATOM 815 N N . ALA A 1 109 ? 20.841 2.063 -25.928 1.00 58.78 109 ALA A N 1
ATOM 816 C CA . ALA A 1 109 ? 21.700 2.766 -26.888 1.00 58.78 109 ALA A CA 1
ATOM 817 C C . ALA A 1 109 ? 23.116 2.170 -27.035 1.00 58.78 109 ALA A C 1
ATOM 819 O O . ALA A 1 109 ? 23.830 2.528 -27.972 1.00 58.78 109 ALA A O 1
ATOM 820 N N . ARG A 1 110 ? 23.537 1.270 -26.133 1.00 47.75 110 ARG A N 1
ATOM 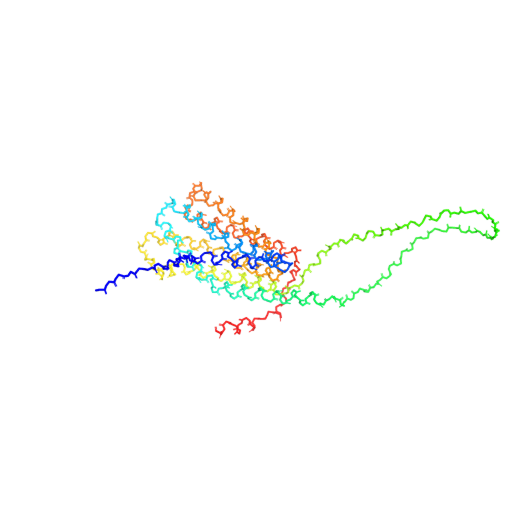821 C CA . ARG A 1 110 ? 24.832 0.570 -26.188 1.00 47.75 110 ARG A CA 1
ATOM 822 C C . ARG A 1 110 ? 24.615 -0.946 -26.288 1.00 47.75 110 ARG A C 1
ATOM 824 O O . ARG A 1 110 ? 24.599 -1.610 -25.254 1.00 47.75 110 ARG A O 1
ATOM 831 N N . PRO A 1 111 ? 24.464 -1.524 -27.493 1.00 45.25 111 PRO A N 1
ATOM 832 C CA . PRO A 1 111 ? 24.646 -2.959 -27.640 1.00 45.25 111 PRO A CA 1
ATOM 833 C C . PRO A 1 111 ? 26.105 -3.280 -27.289 1.00 45.25 111 PRO A C 1
ATOM 835 O O . PRO A 1 111 ? 27.024 -2.670 -27.827 1.00 45.25 111 PRO A O 1
ATOM 838 N N . GLU A 1 112 ? 26.298 -4.175 -26.329 1.00 43.59 112 GLU A N 1
ATOM 839 C CA . GLU A 1 112 ? 27.589 -4.536 -25.742 1.00 43.59 112 GLU A CA 1
ATOM 840 C C . GLU A 1 112 ? 28.642 -4.933 -26.798 1.00 43.59 112 GLU A C 1
ATOM 842 O O . GLU A 1 112 ? 28.554 -5.994 -27.411 1.00 43.59 112 GLU A O 1
ATOM 847 N N . GLU A 1 113 ? 29.700 -4.128 -26.941 1.00 39.69 113 GLU A N 1
ATOM 848 C CA . GLU A 1 113 ? 31.050 -4.684 -27.027 1.00 39.69 113 GLU A CA 1
ATOM 849 C C . GLU A 1 113 ? 31.364 -5.236 -25.634 1.00 39.69 113 GLU A C 1
ATOM 851 O O . GLU A 1 113 ? 31.547 -4.452 -24.708 1.00 39.69 113 GLU A O 1
ATOM 856 N N . ASN A 1 114 ? 31.337 -6.558 -25.458 1.00 30.95 114 ASN A N 1
ATOM 857 C CA . ASN A 1 114 ? 32.214 -7.262 -24.521 1.00 30.95 114 ASN A CA 1
ATOM 858 C C . ASN A 1 114 ? 32.157 -8.782 -24.749 1.00 30.95 114 ASN A C 1
ATOM 860 O O . ASN A 1 114 ? 31.151 -9.441 -24.508 1.00 30.95 114 ASN A O 1
ATOM 864 N N . GLU A 1 115 ? 33.295 -9.276 -25.237 1.00 41.41 115 GLU A N 1
ATOM 865 C CA . GLU A 1 115 ? 33.923 -10.579 -25.001 1.00 41.41 115 GLU A CA 1
ATOM 866 C C . GLU A 1 115 ? 33.048 -11.843 -24.994 1.00 41.41 115 GLU A C 1
ATOM 868 O O . GLU A 1 115 ? 32.456 -12.254 -24.000 1.00 41.41 115 GLU A O 1
ATOM 873 N N . SER A 1 116 ? 33.134 -12.587 -26.095 1.00 29.98 116 SER A N 1
ATOM 874 C CA . SER A 1 116 ? 33.037 -14.046 -26.068 1.00 29.98 116 SER A CA 1
ATOM 875 C C . SER A 1 116 ? 34.290 -14.615 -26.724 1.00 29.98 116 SER A C 1
ATOM 877 O O . SER A 1 116 ? 34.368 -14.770 -27.940 1.00 29.98 116 SER A O 1
ATOM 879 N N . THR A 1 117 ? 35.301 -14.882 -25.899 1.00 29.22 117 THR A N 1
ATOM 880 C CA . THR A 1 117 ? 36.431 -15.750 -26.237 1.00 29.22 117 THR A CA 1
ATOM 881 C C . THR A 1 117 ? 35.874 -17.110 -26.648 1.00 29.22 117 THR A C 1
ATOM 883 O O . THR A 1 117 ? 35.402 -17.874 -25.806 1.00 29.22 117 THR A O 1
ATOM 886 N N . TYR A 1 118 ? 35.904 -17.419 -27.944 1.00 31.56 118 TYR A N 1
ATOM 887 C CA . TYR A 1 118 ? 35.595 -18.756 -28.437 1.00 31.56 118 TYR A CA 1
ATOM 888 C C . TYR A 1 118 ? 36.728 -19.704 -28.032 1.00 31.56 118 TYR A C 1
ATOM 890 O O . TYR A 1 118 ? 37.783 -19.749 -28.662 1.00 31.56 118 TYR A O 1
ATOM 898 N N . LEU A 1 119 ? 36.502 -20.474 -26.967 1.00 29.61 119 LEU A N 1
ATOM 899 C CA . LEU A 1 119 ? 37.229 -21.715 -26.733 1.00 29.61 119 LEU A CA 1
ATOM 900 C C . LEU A 1 119 ? 36.748 -22.736 -27.767 1.00 29.61 119 LEU A C 1
ATOM 902 O O . LEU A 1 119 ? 35.634 -23.253 -27.683 1.00 29.61 119 LEU A O 1
ATOM 906 N N . VAL A 1 120 ? 37.603 -23.015 -28.749 1.00 28.11 120 VAL A N 1
ATOM 907 C CA . VAL A 1 120 ? 37.469 -24.165 -29.643 1.00 28.11 120 VAL A CA 1
ATOM 908 C C . VAL A 1 120 ? 37.546 -25.420 -28.776 1.00 28.11 120 VAL A C 1
ATOM 910 O O . VAL A 1 120 ? 38.622 -25.806 -28.327 1.00 28.11 120 VAL A O 1
ATOM 913 N N . THR A 1 121 ? 36.400 -26.038 -28.496 1.00 27.67 121 THR A N 1
ATOM 914 C CA . THR A 1 121 ? 36.371 -27.420 -28.011 1.00 27.67 121 THR A CA 1
ATOM 915 C C . THR A 1 121 ? 36.346 -28.317 -29.235 1.00 27.67 121 THR A C 1
ATOM 917 O O . THR A 1 121 ? 35.320 -28.485 -29.890 1.00 27.67 121 THR A O 1
ATOM 920 N N . ASP A 1 122 ? 37.528 -28.826 -29.556 1.00 27.50 122 ASP A N 1
ATOM 921 C CA . ASP A 1 122 ? 37.747 -29.916 -30.490 1.00 27.50 122 ASP A CA 1
ATOM 922 C C . ASP A 1 122 ? 37.023 -31.164 -29.955 1.00 27.50 122 ASP A C 1
ATOM 924 O O . ASP A 1 122 ? 37.349 -31.672 -28.881 1.00 27.50 122 ASP A O 1
ATOM 928 N N . SER A 1 123 ? 35.989 -31.620 -30.661 1.00 27.94 123 SER A N 1
ATOM 929 C CA . SER A 1 123 ? 35.339 -32.903 -30.397 1.00 27.94 123 SER A CA 1
ATOM 930 C C . SER A 1 123 ? 35.554 -33.794 -31.605 1.00 27.94 123 SER A C 1
ATOM 932 O O . SER A 1 123 ? 34.773 -33.815 -32.556 1.00 27.94 123 SER A O 1
ATOM 934 N N . SER A 1 124 ? 36.632 -34.555 -31.523 1.00 26.88 124 SER A N 1
ATOM 935 C CA . SER A 1 124 ? 36.897 -35.723 -32.340 1.00 26.88 124 SER A CA 1
ATOM 936 C C . SER A 1 124 ? 35.845 -36.809 -32.089 1.00 26.88 124 SER A C 1
ATOM 938 O O . SER A 1 124 ? 35.658 -37.256 -30.962 1.00 26.88 124 SER A O 1
ATOM 940 N N . MET A 1 125 ? 35.218 -37.307 -33.157 1.00 26.39 125 MET A N 1
ATOM 941 C CA . MET A 1 125 ? 34.906 -38.733 -33.286 1.00 26.39 125 MET A CA 1
ATOM 942 C C . MET A 1 125 ? 35.130 -39.164 -34.739 1.00 26.39 125 MET A C 1
ATOM 944 O O . MET A 1 125 ? 34.347 -38.866 -35.636 1.00 26.39 125 MET A O 1
ATOM 948 N N . ASN A 1 126 ? 36.250 -39.861 -34.934 1.00 30.95 126 ASN A N 1
ATOM 949 C CA . ASN A 1 126 ? 36.606 -40.624 -36.126 1.00 30.95 126 ASN A CA 1
ATOM 950 C C . ASN A 1 126 ? 35.735 -41.880 -36.247 1.00 30.95 126 ASN A C 1
ATOM 952 O O . ASN A 1 126 ? 35.563 -42.568 -35.245 1.00 30.95 126 ASN A O 1
ATOM 956 N N . VAL A 1 127 ? 35.378 -42.265 -37.478 1.00 29.53 127 VAL A N 1
ATOM 957 C CA . VAL A 1 127 ? 35.480 -43.661 -37.950 1.00 29.53 127 VAL A CA 1
ATOM 958 C C . VAL A 1 127 ? 35.907 -43.654 -39.430 1.00 29.53 127 VAL A C 1
ATOM 960 O O . VAL A 1 127 ? 35.197 -43.148 -40.295 1.00 29.53 127 VAL A O 1
ATOM 963 N N . GLU A 1 128 ? 37.102 -44.198 -39.681 1.00 29.61 128 GLU A N 1
ATOM 964 C CA . GLU A 1 128 ? 37.715 -44.567 -40.974 1.00 29.61 128 GLU A CA 1
ATOM 965 C C . GLU A 1 128 ? 36.806 -45.502 -41.810 1.00 29.61 128 GLU A C 1
ATOM 967 O O . GLU A 1 128 ? 36.047 -46.286 -41.251 1.00 29.61 128 GLU A O 1
ATOM 972 N N . THR A 1 129 ? 36.878 -45.581 -43.149 1.00 27.66 129 THR A N 1
ATOM 973 C CA . THR A 1 129 ? 37.895 -46.393 -43.863 1.00 27.66 129 THR A CA 1
ATOM 974 C C . THR A 1 129 ? 37.790 -46.235 -45.403 1.00 27.66 129 THR A C 1
ATOM 976 O O . THR A 1 129 ? 36.797 -46.629 -45.997 1.00 27.66 129 THR A O 1
ATOM 979 N N . LYS A 1 130 ? 38.853 -45.671 -46.009 1.00 29.78 130 LYS A N 1
ATOM 980 C CA . LYS A 1 130 ? 39.640 -46.062 -47.218 1.00 29.78 130 LYS A CA 1
ATOM 981 C C . LYS A 1 130 ? 39.023 -46.587 -48.554 1.00 29.78 130 LYS A C 1
ATOM 983 O O . LYS A 1 130 ? 38.251 -47.534 -48.567 1.00 29.78 130 LYS A O 1
ATOM 988 N N . GLN A 1 131 ? 39.712 -46.146 -49.637 1.00 25.89 131 GLN A N 1
ATOM 989 C CA . GLN A 1 131 ? 39.935 -46.712 -51.008 1.00 25.89 131 GLN A CA 1
ATOM 990 C C . GLN A 1 131 ? 38.956 -46.276 -52.126 1.00 25.89 131 GLN A C 1
ATOM 992 O O . GLN A 1 131 ? 37.765 -46.244 -51.874 1.00 25.89 131 GLN A O 1
ATOM 997 N N . LEU A 1 132 ? 39.295 -46.028 -53.408 1.00 26.59 132 LEU A N 1
ATOM 998 C CA . LEU A 1 132 ? 40.484 -45.704 -54.239 1.00 26.59 132 LEU A CA 1
ATOM 999 C C . LEU A 1 132 ? 39.950 -45.578 -55.709 1.00 26.59 132 LEU A C 1
ATOM 1001 O O . LEU A 1 132 ? 39.141 -46.413 -56.095 1.00 26.59 132 LEU A O 1
ATOM 1005 N N . ILE A 1 133 ? 40.491 -44.645 -56.523 1.00 29.16 133 ILE A N 1
ATOM 1006 C CA . ILE A 1 133 ? 40.581 -44.625 -58.027 1.00 29.16 133 ILE A CA 1
ATOM 1007 C C . ILE A 1 133 ? 39.381 -44.062 -58.868 1.00 29.16 133 ILE A C 1
ATOM 1009 O O . ILE A 1 133 ? 38.244 -44.144 -58.415 1.00 29.16 133 ILE A O 1
ATOM 1013 N N . PRO A 1 134 ? 39.634 -43.417 -60.051 1.00 37.66 134 PRO A N 1
ATOM 1014 C CA . PRO A 1 134 ? 38.812 -42.347 -60.642 1.00 37.66 134 PRO A CA 1
ATOM 1015 C C . PRO A 1 134 ? 38.099 -42.680 -61.982 1.00 37.66 134 PRO A C 1
ATOM 1017 O O . PRO A 1 134 ? 38.301 -43.742 -62.556 1.00 37.66 134 PRO A O 1
ATOM 1020 N N . GLU A 1 135 ? 37.344 -41.679 -62.470 1.00 29.02 135 GLU A N 1
ATOM 1021 C CA . GLU A 1 135 ? 36.768 -41.458 -63.819 1.00 29.02 135 GLU A CA 1
ATOM 1022 C C . GLU A 1 135 ? 35.773 -42.474 -64.403 1.00 29.02 135 GLU A C 1
ATOM 1024 O O . GLU A 1 135 ? 36.123 -43.609 -64.707 1.00 29.02 135 GLU A O 1
ATOM 1029 N N . THR A 1 136 ? 34.564 -42.000 -64.743 1.00 25.55 136 THR A N 1
ATOM 1030 C CA . THR A 1 136 ? 34.075 -41.972 -66.142 1.00 25.55 136 THR A CA 1
ATOM 1031 C C . THR A 1 136 ? 32.780 -41.160 -66.281 1.00 25.55 136 THR A C 1
ATOM 1033 O O . THR A 1 136 ? 31.875 -41.247 -65.453 1.00 25.55 136 THR A O 1
ATOM 1036 N N . ASP A 1 137 ? 32.713 -40.373 -67.357 1.00 26.84 137 ASP A N 1
ATOM 1037 C CA . ASP A 1 137 ? 31.512 -39.747 -67.915 1.00 26.84 137 ASP A CA 1
ATOM 1038 C C . ASP A 1 137 ? 30.394 -40.772 -68.177 1.00 26.84 137 ASP A C 1
ATOM 1040 O O . ASP A 1 137 ? 30.672 -41.885 -68.619 1.00 26.84 137 ASP A O 1
ATOM 1044 N N . THR A 1 138 ? 29.124 -40.388 -67.990 1.00 25.48 138 THR A N 1
ATOM 1045 C CA . THR A 1 138 ? 28.122 -40.184 -69.068 1.00 25.48 138 THR A CA 1
ATOM 1046 C C . THR A 1 138 ? 26.724 -39.943 -68.458 1.00 25.48 138 THR A C 1
ATOM 1048 O O . THR A 1 138 ? 26.166 -40.811 -67.802 1.00 25.48 138 THR A O 1
ATOM 1051 N N . GLY A 1 139 ? 26.166 -38.754 -68.725 1.00 26.14 139 GLY A N 1
ATOM 1052 C CA . GLY A 1 139 ? 24.742 -38.423 -68.915 1.00 26.14 139 GLY A CA 1
ATOM 1053 C C . GLY A 1 139 ? 23.653 -38.955 -67.969 1.00 26.14 139 GLY A C 1
ATOM 1054 O O . GLY A 1 139 ? 23.269 -40.108 -68.072 1.00 26.14 139 GLY A O 1
ATOM 1055 N N . GLN A 1 140 ? 22.975 -38.050 -67.246 1.00 26.45 140 GLN A N 1
ATOM 1056 C CA . GLN A 1 140 ? 21.540 -37.762 -67.454 1.00 26.45 140 GLN A CA 1
ATOM 1057 C C . GLN A 1 140 ? 21.004 -36.688 -66.493 1.00 26.45 140 GLN A C 1
ATOM 1059 O O . GLN A 1 140 ? 21.322 -36.641 -65.310 1.00 26.45 140 GLN A O 1
ATOM 1064 N N . ASN A 1 141 ? 20.178 -35.815 -67.071 1.00 27.88 141 ASN A N 1
ATOM 1065 C CA . ASN A 1 141 ? 19.475 -34.674 -66.490 1.00 27.88 141 ASN A CA 1
ATOM 1066 C C . ASN A 1 141 ? 18.874 -34.940 -65.096 1.00 27.88 141 ASN A C 1
ATOM 1068 O O . ASN A 1 141 ? 17.822 -35.568 -64.972 1.00 27.88 141 ASN A O 1
ATOM 1072 N N . ALA A 1 142 ? 19.502 -34.379 -64.061 1.00 27.36 142 ALA A N 1
ATOM 1073 C CA . ALA A 1 142 ? 18.954 -34.305 -62.715 1.00 27.36 142 ALA A CA 1
ATOM 1074 C C . ALA A 1 142 ? 18.100 -33.037 -62.562 1.00 27.36 142 ALA A C 1
ATOM 1076 O O . ALA A 1 142 ? 18.566 -31.911 -62.750 1.00 27.36 142 ALA A O 1
ATOM 1077 N N . TYR A 1 143 ? 16.830 -33.239 -62.213 1.00 25.92 143 TYR A N 1
ATOM 1078 C CA . TYR A 1 143 ? 15.915 -32.194 -61.775 1.00 25.92 143 TYR A CA 1
ATOM 1079 C C . TYR A 1 143 ? 16.523 -31.437 -60.589 1.00 25.92 143 TYR A C 1
ATOM 1081 O O . TYR A 1 143 ? 16.830 -32.010 -59.546 1.00 25.92 143 TYR A O 1
ATOM 1089 N N . ASN A 1 144 ? 16.694 -30.131 -60.765 1.00 26.27 144 ASN A N 1
ATOM 1090 C CA . ASN A 1 144 ? 17.287 -29.232 -59.788 1.00 26.27 144 ASN A CA 1
ATOM 1091 C C . ASN A 1 144 ? 16.264 -28.926 -58.676 1.00 26.27 144 ASN A C 1
ATOM 1093 O O . ASN A 1 144 ? 15.601 -27.890 -58.700 1.00 26.27 144 ASN A O 1
ATOM 1097 N N . SER A 1 145 ? 16.085 -29.830 -57.709 1.00 29.36 145 SER A N 1
ATOM 1098 C CA . SER A 1 145 ? 15.353 -29.509 -56.482 1.00 29.36 145 SER A CA 1
ATOM 1099 C C . SER A 1 145 ? 16.280 -28.725 -55.554 1.00 29.36 145 SER A C 1
ATOM 1101 O O . SER A 1 145 ? 16.955 -29.297 -54.698 1.00 29.36 145 SER A O 1
ATOM 1103 N N . LYS A 1 146 ? 16.320 -27.397 -55.721 1.00 29.62 146 LYS A N 1
ATOM 1104 C CA . LYS A 1 146 ? 16.786 -26.501 -54.658 1.00 29.62 146 LYS A CA 1
ATOM 1105 C C . LYS A 1 146 ? 15.892 -26.745 -53.444 1.00 29.62 146 LYS A C 1
ATOM 1107 O O . LYS A 1 146 ? 14.760 -26.266 -53.405 1.00 29.62 146 LYS A O 1
ATOM 1112 N N . SER A 1 147 ? 16.392 -27.494 -52.464 1.00 28.36 147 SER A N 1
ATOM 1113 C CA . SER A 1 147 ? 15.872 -27.437 -51.107 1.00 28.36 147 SER A CA 1
ATOM 1114 C C . SER A 1 147 ? 16.129 -26.018 -50.609 1.00 28.36 147 SER A C 1
ATOM 1116 O O . SER A 1 147 ? 17.228 -25.646 -50.204 1.00 28.36 147 SER A O 1
ATOM 1118 N N . VAL A 1 148 ? 15.107 -25.174 -50.728 1.00 30.45 148 VAL A N 1
ATOM 1119 C CA . VAL A 1 148 ? 15.056 -23.901 -50.019 1.00 30.45 148 VAL A CA 1
ATOM 1120 C C . VAL A 1 148 ? 14.950 -24.278 -48.547 1.00 30.45 148 VAL A C 1
ATOM 1122 O O . VAL A 1 148 ? 13.863 -24.511 -48.025 1.00 30.45 148 VAL A O 1
ATOM 1125 N N . GLY A 1 149 ? 16.107 -24.430 -47.904 1.00 27.44 149 GLY A N 1
ATOM 1126 C CA . GLY A 1 149 ? 16.216 -24.450 -46.459 1.00 27.44 149 GLY A CA 1
ATOM 1127 C C . GLY A 1 149 ? 15.755 -23.091 -45.964 1.00 27.44 149 GLY A C 1
ATOM 1128 O O . GLY A 1 149 ? 16.539 -22.150 -45.894 1.00 27.44 149 GLY A O 1
ATOM 1129 N N . VAL A 1 150 ? 14.458 -22.967 -45.693 1.00 32.12 150 VAL A N 1
ATOM 1130 C CA . VAL A 1 150 ? 13.941 -21.882 -44.871 1.00 32.12 150 VAL A CA 1
ATOM 1131 C C . VAL A 1 150 ? 14.466 -22.172 -43.473 1.00 32.12 150 VAL A C 1
ATOM 1133 O O . VAL A 1 150 ? 13.873 -22.951 -42.729 1.00 32.12 150 VAL A O 1
ATOM 1136 N N . SER A 1 151 ? 15.627 -21.606 -43.148 1.00 31.67 151 SER A N 1
ATOM 1137 C CA . SER A 1 151 ? 16.081 -21.496 -41.769 1.00 31.67 151 SER A CA 1
ATOM 1138 C C . SER A 1 151 ? 15.041 -20.657 -41.045 1.00 31.67 151 SER A C 1
ATOM 1140 O O . SER A 1 151 ? 14.970 -19.440 -41.202 1.00 31.67 151 SER A O 1
ATOM 1142 N N . PHE A 1 152 ? 14.148 -21.335 -40.335 1.00 32.41 152 PHE A N 1
ATOM 1143 C CA . PHE A 1 152 ? 13.258 -20.693 -39.394 1.00 32.41 152 PHE A CA 1
ATOM 1144 C C . PHE A 1 152 ? 14.143 -20.301 -38.214 1.00 32.41 152 PHE A C 1
ATOM 1146 O O . PHE A 1 152 ? 14.424 -21.128 -37.347 1.00 32.41 152 PHE A O 1
ATOM 1153 N N . ASP A 1 153 ? 14.640 -19.065 -38.223 1.00 33.88 153 ASP A N 1
ATOM 1154 C CA . ASP A 1 153 ? 15.228 -18.470 -37.032 1.00 33.88 153 ASP A CA 1
ATOM 1155 C C . ASP A 1 153 ? 14.108 -18.399 -35.997 1.00 33.88 153 ASP A C 1
ATOM 1157 O O . ASP A 1 153 ? 13.275 -17.489 -35.982 1.00 33.88 153 ASP A O 1
ATOM 1161 N N . ILE A 1 154 ? 14.046 -19.416 -35.139 1.00 35.56 154 ILE A N 1
ATOM 1162 C CA . ILE A 1 154 ? 13.349 -19.305 -33.872 1.00 35.56 154 ILE A CA 1
ATOM 1163 C C . ILE A 1 154 ? 14.132 -18.237 -33.115 1.00 35.56 154 ILE A C 1
ATOM 1165 O O . ILE A 1 154 ? 15.125 -18.525 -32.453 1.00 35.56 154 ILE A O 1
ATOM 1169 N N . VAL A 1 155 ? 13.693 -16.985 -33.244 1.00 35.84 155 VAL A N 1
ATOM 1170 C CA . VAL A 1 155 ? 14.033 -15.924 -32.305 1.00 35.84 155 VAL A CA 1
ATOM 1171 C C . VAL A 1 155 ? 13.384 -16.337 -30.990 1.00 35.84 155 VAL A C 1
ATOM 1173 O O . VAL A 1 155 ? 12.268 -15.947 -30.654 1.00 35.84 155 VAL A O 1
ATOM 1176 N N . THR A 1 156 ? 14.062 -17.206 -30.248 1.00 33.50 156 THR A N 1
ATOM 1177 C CA . THR A 1 156 ? 13.855 -17.333 -28.817 1.00 33.50 156 THR A CA 1
ATOM 1178 C C . THR A 1 156 ? 14.245 -15.981 -28.253 1.00 33.50 156 THR A C 1
ATOM 1180 O O . THR A 1 156 ? 15.422 -15.672 -28.088 1.00 33.50 156 THR A O 1
ATOM 1183 N N . THR A 1 157 ? 13.249 -15.132 -28.003 1.00 33.81 157 THR A N 1
ATOM 1184 C CA . THR A 1 157 ? 13.417 -13.878 -27.274 1.00 33.81 157 THR A CA 1
ATOM 1185 C C . THR A 1 157 ? 13.786 -14.226 -25.834 1.00 33.81 157 THR A C 1
ATOM 1187 O O . THR A 1 157 ? 12.951 -14.166 -24.929 1.00 33.81 157 THR A O 1
ATOM 1190 N N . ILE A 1 158 ? 15.032 -14.654 -25.614 1.00 41.09 158 ILE A N 1
ATOM 1191 C CA . ILE A 1 158 ? 15.624 -14.755 -24.288 1.00 41.09 158 ILE A CA 1
ATOM 1192 C C . ILE A 1 158 ? 15.522 -13.338 -23.736 1.00 41.09 158 ILE A C 1
ATOM 1194 O O . ILE A 1 158 ? 16.203 -12.431 -24.212 1.00 41.09 158 ILE A O 1
ATOM 1198 N N . HIS A 1 159 ? 14.593 -13.119 -22.804 1.00 43.56 159 HIS A N 1
ATOM 1199 C CA . HIS A 1 159 ? 14.482 -11.856 -22.091 1.00 43.56 159 HIS A CA 1
ATOM 1200 C C . HIS A 1 159 ? 15.764 -11.708 -21.273 1.00 43.56 159 HIS A C 1
ATOM 1202 O O . HIS A 1 159 ? 15.848 -12.184 -20.142 1.00 43.56 159 HIS A O 1
ATOM 1208 N N . LYS A 1 160 ? 16.800 -11.118 -21.879 1.00 54.34 160 LYS A N 1
ATOM 1209 C CA . LYS A 1 160 ? 18.028 -10.740 -21.188 1.00 54.34 160 LYS A CA 1
ATOM 1210 C C . LYS A 1 160 ? 17.588 -9.767 -20.096 1.00 54.34 160 LYS A C 1
ATOM 1212 O O . LYS A 1 160 ? 16.999 -8.726 -20.394 1.00 54.34 160 LYS A O 1
ATOM 1217 N N . LYS A 1 161 ? 17.751 -10.168 -18.835 1.00 60.84 161 LYS A N 1
ATOM 1218 C CA . LYS A 1 161 ? 17.351 -9.350 -17.692 1.00 60.84 161 LYS A CA 1
ATOM 1219 C C . LYS A 1 161 ? 18.074 -8.010 -17.759 1.00 60.84 161 LYS A C 1
ATOM 1221 O O . LYS A 1 161 ? 19.248 -7.944 -18.122 1.00 60.84 161 LYS A O 1
ATOM 1226 N N . ARG A 1 162 ? 17.361 -6.935 -17.433 1.00 68.62 162 ARG A N 1
ATOM 1227 C CA . ARG A 1 162 ? 17.921 -5.581 -17.471 1.00 68.62 162 ARG A CA 1
ATOM 1228 C C . ARG A 1 162 ? 18.794 -5.364 -16.236 1.00 68.62 162 ARG A C 1
ATOM 1230 O O . ARG A 1 162 ? 18.381 -5.707 -15.128 1.00 68.62 162 ARG A O 1
ATOM 1237 N N . TYR A 1 163 ? 19.983 -4.793 -16.410 1.00 71.25 163 TYR A N 1
ATOM 1238 C CA . TYR A 1 163 ? 20.840 -4.387 -15.295 1.00 71.25 163 TYR A CA 1
ATOM 1239 C C . TYR A 1 163 ? 20.622 -2.906 -14.990 1.00 71.25 163 TYR A C 1
ATOM 1241 O O . TYR A 1 163 ? 21.030 -2.049 -15.769 1.00 71.25 163 TYR A O 1
ATOM 1249 N N . ILE A 1 164 ? 19.932 -2.613 -13.883 1.00 76.75 164 ILE A N 1
ATOM 1250 C CA . ILE A 1 164 ? 19.480 -1.254 -13.549 1.00 76.75 164 ILE A CA 1
ATOM 1251 C C . ILE A 1 164 ? 19.771 -0.989 -12.067 1.00 76.75 164 ILE A C 1
ATOM 1253 O O . ILE A 1 164 ? 18.937 -1.283 -11.203 1.00 76.75 164 ILE A O 1
ATOM 1257 N N . PRO A 1 165 ? 20.979 -0.495 -11.732 1.00 77.62 165 PRO A N 1
ATOM 1258 C CA . PRO A 1 165 ? 21.407 -0.294 -10.346 1.00 77.62 165 PRO A CA 1
ATOM 1259 C C . PRO A 1 165 ? 20.521 0.697 -9.577 1.00 77.62 165 PRO A C 1
ATOM 1261 O O . PRO A 1 165 ? 20.387 0.585 -8.348 1.00 77.62 165 PRO A O 1
ATOM 1264 N N . SER A 1 166 ? 19.863 1.630 -10.272 1.00 82.19 166 SER A N 1
ATOM 1265 C CA . SER A 1 166 ? 18.899 2.537 -9.646 1.00 82.19 166 SER A CA 1
ATOM 1266 C C . SER A 1 166 ? 17.674 1.810 -9.082 1.00 82.19 166 SER A C 1
ATOM 1268 O O . SER A 1 166 ? 17.146 2.232 -8.052 1.00 82.19 166 SER A O 1
ATOM 1270 N N . ALA A 1 167 ? 17.263 0.677 -9.666 1.00 86.06 167 ALA A N 1
ATOM 1271 C CA . ALA A 1 167 ? 16.138 -0.112 -9.160 1.00 86.06 167 ALA A CA 1
ATOM 1272 C C . ALA A 1 167 ? 16.440 -0.712 -7.776 1.00 86.06 167 ALA A C 1
ATOM 1274 O O . ALA A 1 167 ? 15.660 -0.531 -6.839 1.00 86.06 167 ALA A O 1
ATOM 1275 N N . SER A 1 168 ? 17.608 -1.343 -7.606 1.00 86.06 168 SER A N 1
ATOM 1276 C CA . SER A 1 168 ? 18.044 -1.892 -6.311 1.00 86.06 168 SER A CA 1
ATOM 1277 C C . SER A 1 168 ? 18.168 -0.803 -5.240 1.00 86.06 168 SER A C 1
ATOM 1279 O O . SER A 1 168 ? 17.747 -0.988 -4.096 1.00 86.06 168 SER A O 1
ATOM 1281 N N . SER A 1 169 ? 18.706 0.360 -5.618 1.00 86.75 169 SER A N 1
ATOM 1282 C CA . SER A 1 169 ? 18.845 1.509 -4.716 1.00 86.75 169 SER A CA 1
ATOM 1283 C C . SER A 1 169 ? 17.481 2.036 -4.260 1.00 86.75 169 SER A C 1
ATOM 1285 O O . SER A 1 169 ? 17.269 2.254 -3.066 1.00 86.75 169 SER A O 1
ATOM 1287 N N . ALA A 1 170 ? 16.530 2.174 -5.188 1.00 89.88 170 ALA A N 1
ATOM 1288 C CA . ALA A 1 170 ? 15.168 2.604 -4.892 1.00 89.88 170 ALA A CA 1
ATOM 1289 C C . ALA A 1 170 ? 14.436 1.634 -3.953 1.00 89.88 170 ALA A C 1
ATOM 1291 O O . ALA A 1 170 ? 13.747 2.076 -3.036 1.00 89.88 170 ALA A O 1
ATOM 1292 N N . MET A 1 171 ? 14.617 0.322 -4.128 1.00 91.19 171 MET A N 1
ATOM 1293 C CA . MET A 1 171 ? 14.016 -0.691 -3.252 1.00 91.19 171 MET A CA 1
ATOM 1294 C C . MET A 1 171 ? 14.539 -0.598 -1.814 1.00 91.19 171 MET A C 1
ATOM 1296 O O . MET A 1 171 ? 13.759 -0.686 -0.862 1.00 91.19 171 MET A O 1
ATOM 1300 N N . ILE A 1 172 ? 15.846 -0.379 -1.640 1.00 91.00 172 ILE A N 1
ATOM 1301 C CA . ILE A 1 172 ? 16.452 -0.204 -0.314 1.00 91.00 172 ILE A CA 1
ATOM 1302 C C . ILE A 1 172 ? 15.947 1.075 0.341 1.00 91.00 172 ILE A C 1
ATOM 1304 O O . ILE A 1 172 ? 15.487 1.035 1.482 1.00 91.00 172 ILE A O 1
ATOM 1308 N N . ILE A 1 173 ? 15.988 2.197 -0.382 1.00 91.38 173 ILE A N 1
ATOM 1309 C CA . ILE A 1 173 ? 15.509 3.484 0.131 1.00 91.38 173 ILE A CA 1
ATOM 1310 C C . ILE A 1 173 ? 14.023 3.383 0.495 1.00 91.38 173 ILE A C 1
ATOM 1312 O O . ILE A 1 173 ? 13.648 3.774 1.597 1.00 91.38 173 ILE A O 1
ATOM 1316 N N . GLY A 1 174 ? 13.191 2.800 -0.372 1.00 93.56 174 GLY A N 1
ATOM 1317 C CA . GLY A 1 174 ? 11.766 2.588 -0.111 1.00 93.56 174 GLY A CA 1
ATOM 1318 C C . GLY A 1 174 ? 11.513 1.743 1.140 1.00 93.56 174 GLY A C 1
ATOM 1319 O O . GLY A 1 174 ? 10.689 2.114 1.975 1.00 93.56 174 GLY A O 1
ATOM 1320 N N . SER A 1 175 ? 12.274 0.661 1.326 1.00 94.06 175 SER A N 1
ATOM 1321 C CA . SER A 1 175 ? 12.160 -0.209 2.506 1.00 94.06 175 SER A CA 1
ATOM 1322 C C . SER A 1 175 ? 12.578 0.504 3.797 1.00 94.06 175 SER A C 1
ATOM 1324 O O . SER A 1 175 ? 11.868 0.432 4.800 1.00 94.06 175 SER A O 1
ATOM 1326 N N . ILE A 1 176 ? 13.703 1.230 3.776 1.00 95.62 176 ILE A N 1
ATOM 1327 C CA . ILE A 1 176 ? 14.210 1.982 4.934 1.00 95.62 176 ILE A CA 1
ATOM 1328 C C . ILE A 1 176 ? 13.243 3.106 5.306 1.00 95.62 176 ILE A C 1
ATOM 1330 O O . ILE A 1 176 ? 12.850 3.210 6.467 1.00 95.62 176 ILE A O 1
ATOM 1334 N N . LEU A 1 177 ? 12.825 3.925 4.336 1.00 95.69 177 LEU A N 1
ATOM 1335 C CA . LEU A 1 177 ? 11.864 5.003 4.573 1.00 95.69 177 LEU A CA 1
ATOM 1336 C C . LEU A 1 177 ? 10.547 4.454 5.119 1.00 95.69 177 LEU A C 1
ATOM 1338 O O . LEU A 1 177 ? 9.967 5.047 6.024 1.00 95.69 177 LEU A O 1
ATOM 1342 N N . GLY A 1 178 ? 10.096 3.305 4.615 1.00 97.31 178 GLY A N 1
ATOM 1343 C CA . GLY A 1 178 ? 8.830 2.718 5.032 1.00 97.31 178 GLY A CA 1
ATOM 1344 C C . GLY A 1 178 ? 8.903 2.153 6.448 1.00 97.31 178 GLY A C 1
ATOM 1345 O O . GLY A 1 178 ? 7.954 2.300 7.217 1.00 97.31 178 GLY A O 1
ATOM 1346 N N . LEU A 1 179 ? 10.052 1.589 6.833 1.00 97.88 179 LEU A N 1
ATOM 1347 C CA . LEU A 1 179 ? 10.309 1.156 8.205 1.00 97.88 179 LEU A CA 1
ATOM 1348 C C . LEU A 1 179 ? 10.400 2.345 9.171 1.00 97.88 179 LEU A C 1
ATOM 1350 O O . LEU A 1 179 ? 9.774 2.320 10.229 1.00 97.88 179 LEU A O 1
ATOM 1354 N N . ILE A 1 180 ? 11.122 3.404 8.794 1.00 97.94 180 ILE A N 1
ATOM 1355 C CA . ILE A 1 180 ? 11.200 4.648 9.575 1.00 97.94 180 ILE A CA 1
ATOM 1356 C C . ILE A 1 180 ? 9.800 5.238 9.764 1.00 97.94 180 ILE A C 1
ATOM 1358 O O . ILE A 1 180 ? 9.422 5.579 10.884 1.00 97.94 180 ILE A O 1
ATOM 1362 N N . GLN A 1 181 ? 9.007 5.304 8.692 1.00 97.62 181 GLN A N 1
ATOM 1363 C CA . GLN A 1 181 ? 7.629 5.779 8.740 1.00 97.62 181 GLN A CA 1
ATOM 1364 C C . GLN A 1 181 ? 6.765 4.927 9.679 1.00 97.62 181 GLN A C 1
ATOM 1366 O O . GLN A 1 181 ? 6.018 5.486 10.482 1.00 97.62 181 GLN A O 1
ATOM 1371 N N . ALA A 1 182 ? 6.861 3.595 9.607 1.00 97.94 182 ALA A N 1
ATOM 1372 C CA . ALA A 1 182 ? 6.112 2.698 10.484 1.00 97.94 182 ALA A CA 1
ATOM 1373 C C . ALA A 1 182 ? 6.449 2.945 11.960 1.00 97.94 182 ALA A C 1
ATOM 1375 O O . ALA A 1 182 ? 5.549 3.145 12.775 1.00 97.94 182 ALA A O 1
ATOM 1376 N N . ILE A 1 183 ? 7.743 2.991 12.297 1.00 98.12 183 ILE A N 1
ATOM 1377 C CA . ILE A 1 183 ? 8.220 3.237 13.665 1.00 98.12 183 ILE A CA 1
ATOM 1378 C C . ILE A 1 183 ? 7.741 4.603 14.159 1.00 98.12 183 ILE A C 1
ATOM 1380 O O . ILE A 1 183 ? 7.241 4.707 15.283 1.00 98.12 183 ILE A O 1
ATOM 1384 N N . PHE A 1 184 ? 7.852 5.636 13.321 1.00 97.81 184 PHE A N 1
ATOM 1385 C CA . PHE A 1 184 ? 7.414 6.988 13.648 1.00 97.81 184 PHE A CA 1
ATOM 1386 C C . PHE A 1 184 ? 5.910 7.037 13.932 1.00 97.81 184 PHE A C 1
ATOM 1388 O O . PHE A 1 184 ? 5.513 7.495 15.000 1.00 97.81 184 PHE A O 1
ATOM 1395 N N . LEU A 1 185 ? 5.073 6.514 13.031 1.00 97.56 185 LEU A N 1
ATOM 1396 C CA . LEU A 1 185 ? 3.619 6.540 13.192 1.00 97.56 185 LEU A CA 1
ATOM 1397 C C . LEU A 1 185 ? 3.142 5.702 14.383 1.00 97.56 185 LEU A C 1
ATOM 1399 O O . LEU A 1 185 ? 2.243 6.132 15.100 1.00 97.56 185 LEU A O 1
ATOM 1403 N N . ILE A 1 186 ? 3.752 4.540 14.637 1.00 97.62 186 ILE A N 1
ATOM 1404 C CA . ILE A 1 186 ? 3.406 3.686 15.785 1.00 97.62 186 ILE A CA 1
ATOM 1405 C C . ILE A 1 186 ? 3.772 4.380 17.102 1.00 97.62 186 ILE A C 1
ATOM 1407 O O . ILE A 1 186 ? 2.953 4.434 18.023 1.00 97.62 186 ILE A O 1
ATOM 1411 N N . SER A 1 187 ? 4.980 4.943 17.185 1.00 97.12 187 SER A N 1
ATOM 1412 C CA . SER A 1 187 ? 5.483 5.595 18.402 1.00 97.12 187 SER A CA 1
ATOM 1413 C C . SER A 1 187 ? 4.776 6.926 18.672 1.00 97.12 187 SER A C 1
ATOM 1415 O O . SER A 1 187 ? 4.463 7.248 19.818 1.00 97.12 187 SER A O 1
ATOM 1417 N N . ALA A 1 188 ? 4.468 7.683 17.617 1.00 96.19 188 ALA A N 1
ATOM 1418 C CA . ALA A 1 188 ? 3.830 8.992 17.689 1.00 96.19 188 ALA A CA 1
ATOM 1419 C C . ALA A 1 188 ? 2.301 8.951 17.494 1.00 96.19 188 ALA A C 1
ATOM 1421 O O . ALA A 1 188 ? 1.677 10.004 17.402 1.00 96.19 188 ALA A O 1
ATOM 1422 N N . ALA A 1 189 ? 1.660 7.775 17.480 1.00 95.88 189 ALA A N 1
ATOM 1423 C CA . ALA A 1 189 ? 0.232 7.646 17.165 1.00 95.88 189 ALA A CA 1
ATOM 1424 C C . ALA A 1 189 ? -0.666 8.553 18.026 1.00 95.88 189 ALA A C 1
ATOM 1426 O O . ALA A 1 189 ? -1.472 9.316 17.504 1.00 95.88 189 ALA A O 1
ATOM 1427 N N . LYS A 1 190 ? -0.512 8.504 19.358 1.00 94.81 190 LYS A N 1
ATOM 1428 C CA . LYS A 1 190 ? -1.311 9.322 20.287 1.00 94.81 190 LYS A CA 1
ATOM 1429 C C . LYS A 1 190 ? -1.056 10.831 20.124 1.00 94.81 190 LYS A C 1
ATOM 1431 O O . LYS A 1 190 ? -2.035 11.552 19.960 1.00 94.81 190 LYS A O 1
ATOM 1436 N N . PRO A 1 191 ? 0.194 11.338 20.154 1.00 96.19 191 PRO A N 1
ATOM 1437 C CA . PRO A 1 191 ? 0.425 12.771 19.974 1.00 96.19 191 PRO A CA 1
ATOM 1438 C C . PRO A 1 191 ? -0.015 13.282 18.594 1.00 96.19 191 PRO A C 1
ATOM 1440 O O . PRO A 1 191 ? -0.561 14.378 18.522 1.00 96.19 191 PRO A O 1
ATOM 1443 N N . LEU A 1 192 ? 0.137 12.493 17.523 1.00 96.44 192 LEU A N 1
ATOM 1444 C CA . LEU A 1 192 ? -0.340 12.868 16.186 1.00 96.44 192 LEU A CA 1
ATOM 1445 C C . LEU A 1 192 ? -1.871 12.952 16.114 1.00 96.44 192 LEU A C 1
ATOM 1447 O O . LEU A 1 192 ? -2.411 13.891 15.535 1.00 96.44 192 LEU A O 1
ATOM 1451 N N . LEU A 1 193 ? -2.580 12.008 16.738 1.00 96.56 193 LEU A N 1
ATOM 1452 C CA . LEU A 1 193 ? -4.044 12.041 16.818 1.00 96.56 193 LEU A CA 1
ATOM 1453 C C . LEU A 1 193 ? -4.541 13.234 17.638 1.00 96.56 193 LEU A C 1
ATOM 1455 O O . LEU A 1 193 ? -5.457 13.934 17.210 1.00 96.56 193 LEU A O 1
ATOM 1459 N N . ASN A 1 194 ? -3.893 13.514 18.770 1.00 95.75 194 ASN A N 1
ATOM 1460 C CA . ASN A 1 194 ? -4.197 14.692 19.576 1.00 95.75 194 ASN A CA 1
ATOM 1461 C C . ASN A 1 194 ? -3.955 15.991 18.788 1.00 95.75 194 ASN A C 1
ATOM 1463 O O . ASN A 1 194 ? -4.764 16.912 18.872 1.00 95.75 194 ASN A O 1
ATOM 1467 N N . PHE A 1 195 ? -2.882 16.054 17.990 1.00 94.25 195 PHE A N 1
ATOM 1468 C CA . PHE A 1 195 ? -2.588 17.191 17.112 1.00 94.25 195 PHE A CA 1
ATOM 1469 C C . PHE A 1 195 ? -3.665 17.400 16.038 1.00 94.25 195 PHE A C 1
ATOM 1471 O O . PHE A 1 195 ? -4.001 18.536 15.719 1.00 94.25 195 PHE A O 1
ATOM 1478 N N . MET A 1 196 ? -4.274 16.322 15.536 1.00 92.94 196 MET A N 1
ATOM 1479 C CA . MET A 1 196 ? -5.431 16.391 14.634 1.00 92.94 196 MET A CA 1
ATOM 1480 C C . MET A 1 196 ? -6.766 16.699 15.330 1.00 92.94 196 MET A C 1
ATOM 1482 O O . MET A 1 196 ? -7.814 16.651 14.689 1.00 92.94 196 MET A O 1
ATOM 1486 N N . GLY A 1 197 ? -6.751 17.031 16.623 1.00 92.06 197 GLY A N 1
ATOM 1487 C CA . GLY A 1 197 ? -7.943 17.430 17.372 1.00 92.06 197 GLY A CA 1
ATOM 1488 C C . GLY A 1 197 ? -8.705 16.273 18.021 1.00 92.06 197 GLY A C 1
ATOM 1489 O O . GLY A 1 197 ? -9.794 16.483 18.551 1.00 92.06 197 GLY A O 1
ATOM 1490 N N . VAL A 1 198 ? -8.154 15.054 18.029 1.00 94.75 198 VAL A N 1
ATOM 1491 C CA . VAL A 1 198 ? -8.754 13.927 18.758 1.00 94.75 198 VAL A CA 1
ATOM 1492 C C . VAL A 1 198 ? -8.395 14.043 20.238 1.00 94.75 198 VAL A C 1
ATOM 1494 O O . VAL A 1 198 ? -7.302 13.674 20.654 1.00 94.75 198 VAL A O 1
ATOM 1497 N N . GLY A 1 199 ? -9.311 14.586 21.042 1.00 91.56 199 GLY A N 1
ATOM 1498 C CA . GLY A 1 199 ? -9.102 14.764 22.483 1.00 91.56 199 GLY A CA 1
ATOM 1499 C C . GLY A 1 199 ? -8.882 13.447 23.245 1.00 91.56 199 GLY A C 1
ATOM 1500 O O . GLY A 1 199 ? -9.370 12.392 22.838 1.00 91.56 199 GLY A O 1
ATOM 1501 N N . SER A 1 200 ? -8.187 13.518 24.388 1.00 89.12 200 SER A N 1
ATOM 1502 C CA . SER A 1 200 ? -7.873 12.344 25.227 1.00 89.12 200 SER A CA 1
ATOM 1503 C C . SER A 1 200 ? -9.110 11.607 25.752 1.00 89.12 200 SER A C 1
ATOM 1505 O O . SER A 1 200 ? -9.064 10.388 25.895 1.00 89.12 200 SER A O 1
ATOM 1507 N N . ASP A 1 201 ? -10.204 12.334 25.980 1.00 91.50 201 ASP A N 1
ATOM 1508 C CA . ASP A 1 201 ? -11.472 11.796 26.490 1.00 91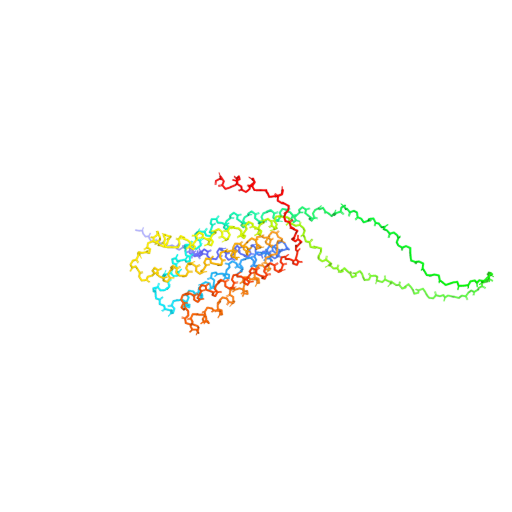.50 201 ASP A CA 1
ATOM 1509 C C . ASP A 1 201 ? -12.449 11.418 25.363 1.00 91.50 201 ASP A C 1
ATOM 1511 O O . ASP A 1 201 ? -13.585 11.020 25.613 1.00 91.50 201 ASP A O 1
ATOM 1515 N N . SER A 1 202 ? -12.024 11.548 24.100 1.00 94.06 202 SER A N 1
ATOM 1516 C CA . SER A 1 202 ? -12.865 11.224 22.953 1.00 94.06 202 SER A CA 1
ATOM 1517 C C . SER A 1 202 ? -13.050 9.708 22.819 1.00 94.06 202 SER A C 1
ATOM 1519 O O . SER A 1 202 ? -12.054 8.972 22.808 1.00 94.06 202 SER A O 1
ATOM 1521 N N . PRO A 1 203 ? -14.284 9.217 22.584 1.00 93.94 203 PRO A N 1
ATOM 1522 C CA . PRO A 1 203 ? -14.521 7.802 22.287 1.00 93.94 203 PRO A CA 1
ATOM 1523 C C . PRO A 1 203 ? -13.807 7.347 21.003 1.00 93.94 203 PRO A C 1
ATOM 1525 O O . PRO A 1 203 ? -13.549 6.160 20.817 1.00 93.94 203 PRO A O 1
ATOM 1528 N N . MET A 1 204 ? -13.422 8.294 20.144 1.00 95.38 204 MET A N 1
ATOM 1529 C CA . MET A 1 204 ? -12.740 8.058 18.875 1.00 95.38 204 MET A CA 1
ATOM 1530 C C . MET A 1 204 ? -11.241 7.755 19.035 1.00 95.38 204 MET A C 1
ATOM 1532 O O . MET A 1 204 ? -10.637 7.138 18.158 1.00 95.38 204 MET A O 1
ATOM 1536 N N . LEU A 1 205 ? -10.615 8.152 20.151 1.00 96.31 205 LEU A N 1
ATOM 1537 C CA . LEU A 1 205 ? -9.162 8.043 20.315 1.00 96.31 205 LEU A CA 1
ATOM 1538 C C . LEU A 1 205 ? -8.675 6.592 20.283 1.00 96.31 205 LEU A C 1
ATOM 1540 O O . LEU A 1 205 ? -7.658 6.285 19.658 1.00 96.31 205 LEU A O 1
ATOM 1544 N N . LYS A 1 206 ? -9.392 5.692 20.963 1.00 95.56 206 LYS A N 1
ATOM 1545 C CA . LYS A 1 206 ? -9.031 4.272 21.034 1.00 95.56 206 LYS A CA 1
ATOM 1546 C C . LYS A 1 206 ? -9.076 3.597 19.651 1.00 95.56 206 LYS A C 1
ATOM 1548 O O . LYS A 1 206 ? -8.026 3.082 19.257 1.00 95.56 206 LYS A O 1
ATOM 1553 N N . PRO A 1 207 ? -10.195 3.624 18.896 1.00 96.62 207 PRO A N 1
ATOM 1554 C CA . PRO A 1 207 ? -10.240 3.033 17.558 1.00 96.62 207 PRO A CA 1
ATOM 1555 C C . PRO A 1 207 ? -9.279 3.722 16.581 1.00 96.62 207 PRO A C 1
ATOM 1557 O O . PRO A 1 207 ? -8.590 3.030 15.835 1.00 96.62 207 PRO A O 1
ATOM 1560 N N . ALA A 1 208 ? -9.133 5.052 16.637 1.00 97.50 208 ALA A N 1
ATOM 1561 C CA . ALA A 1 208 ? -8.213 5.773 15.757 1.00 97.50 208 ALA A CA 1
ATOM 1562 C C . ALA A 1 208 ? -6.758 5.339 15.984 1.00 97.50 208 ALA A C 1
ATOM 1564 O O . ALA A 1 208 ? -6.042 5.015 15.033 1.00 97.50 208 ALA A O 1
ATOM 1565 N N . ARG A 1 209 ? -6.326 5.260 17.250 1.00 97.44 209 ARG A N 1
ATOM 1566 C CA . ARG A 1 209 ? -4.972 4.822 17.613 1.00 97.44 209 ARG A CA 1
ATOM 1567 C C . ARG A 1 209 ? -4.707 3.387 17.188 1.00 97.44 209 ARG A C 1
ATOM 1569 O O . ARG A 1 209 ? -3.642 3.120 16.638 1.00 97.44 209 ARG A O 1
ATOM 1576 N N . GLN A 1 210 ? -5.641 2.475 17.452 1.00 96.50 210 GLN A N 1
ATOM 1577 C CA . GLN A 1 210 ? -5.475 1.071 17.080 1.00 96.50 210 GLN A CA 1
ATOM 1578 C C . GLN A 1 210 ? -5.375 0.918 15.560 1.00 96.50 210 GLN A C 1
ATOM 1580 O O . GLN A 1 210 ? -4.404 0.330 15.083 1.00 96.50 210 GLN A O 1
ATOM 1585 N N . TYR A 1 211 ? -6.289 1.544 14.811 1.00 97.44 211 TYR A N 1
ATOM 1586 C CA . TYR A 1 211 ? -6.248 1.547 13.351 1.00 97.44 211 TYR A CA 1
ATOM 1587 C C . TYR A 1 211 ? -4.929 2.105 12.823 1.00 97.44 211 TYR A C 1
ATOM 1589 O O . TYR A 1 211 ? -4.276 1.461 12.010 1.00 97.44 211 TYR A O 1
ATOM 1597 N N . LEU A 1 212 ? -4.503 3.278 13.307 1.00 98.19 212 LEU A N 1
ATOM 1598 C CA . LEU A 1 212 ? -3.278 3.931 12.847 1.00 98.19 212 LEU A CA 1
ATOM 1599 C C . LEU A 1 212 ? -2.051 3.052 13.097 1.00 98.19 212 LEU A C 1
ATOM 1601 O O . LEU A 1 212 ? -1.228 2.893 12.199 1.00 98.19 212 LEU A O 1
ATOM 1605 N N . MET A 1 213 ? -1.932 2.457 14.287 1.00 97.94 213 MET A N 1
ATOM 1606 C CA . MET A 1 213 ? -0.809 1.578 14.622 1.00 97.94 213 MET A CA 1
ATOM 1607 C C . MET A 1 213 ? -0.778 0.331 13.730 1.00 97.94 213 MET A C 1
ATOM 1609 O O . MET A 1 213 ? 0.276 0.007 13.187 1.00 97.94 213 MET A O 1
ATOM 1613 N N . LEU A 1 214 ? -1.921 -0.334 13.533 1.00 97.69 214 LEU A N 1
ATOM 1614 C CA . LEU A 1 214 ? -2.030 -1.512 12.667 1.00 97.69 214 LEU A CA 1
ATOM 1615 C C . LEU A 1 214 ? -1.751 -1.159 11.202 1.00 97.69 214 LEU A C 1
ATOM 1617 O O . LEU A 1 214 ? -0.888 -1.766 10.575 1.00 97.69 214 LEU A O 1
ATOM 1621 N N . ARG A 1 215 ? -2.397 -0.114 10.677 1.00 97.06 215 ARG A N 1
ATOM 1622 C CA . ARG A 1 215 ? -2.223 0.367 9.299 1.00 97.06 215 ARG A CA 1
ATOM 1623 C C . ARG A 1 215 ? -0.779 0.778 9.001 1.00 97.06 215 ARG A C 1
ATOM 1625 O O . ARG A 1 215 ? -0.320 0.622 7.866 1.00 97.06 215 ARG A O 1
ATOM 1632 N N . SER A 1 216 ? -0.057 1.269 10.011 1.00 98.00 216 SER A N 1
ATOM 1633 C CA . SER A 1 216 ? 1.354 1.662 9.908 1.00 98.00 216 SER A CA 1
ATOM 1634 C C . SER A 1 216 ? 2.299 0.487 9.669 1.00 98.00 216 SER A C 1
ATOM 1636 O O . SER A 1 216 ? 3.342 0.682 9.051 1.00 98.00 216 SER A O 1
ATOM 1638 N N . LEU A 1 217 ? 1.924 -0.739 10.050 1.00 97.88 217 LEU A N 1
ATOM 1639 C CA . LEU A 1 217 ? 2.695 -1.948 9.726 1.00 97.88 217 LEU A CA 1
ATOM 1640 C C . LEU A 1 217 ? 2.753 -2.226 8.215 1.00 97.88 217 LEU A C 1
ATOM 1642 O O . LEU A 1 217 ? 3.645 -2.934 7.748 1.00 97.88 217 LEU A O 1
ATOM 1646 N N . GLY A 1 218 ? 1.828 -1.647 7.444 1.00 97.00 218 GLY A N 1
ATOM 1647 C CA . GLY A 1 218 ? 1.830 -1.686 5.984 1.00 97.00 218 GLY A CA 1
ATOM 1648 C C . GLY A 1 218 ? 2.714 -0.621 5.329 1.00 97.00 218 GLY A C 1
ATOM 1649 O O . GLY A 1 218 ? 2.955 -0.714 4.131 1.00 97.00 218 GLY A O 1
ATOM 1650 N N . ALA A 1 219 ? 3.224 0.380 6.063 1.00 97.38 219 ALA A N 1
ATOM 1651 C CA . ALA A 1 219 ? 4.047 1.452 5.484 1.00 97.38 219 ALA A CA 1
ATOM 1652 C C . ALA A 1 219 ? 5.299 0.956 4.725 1.00 97.38 219 ALA A C 1
ATOM 1654 O O . ALA A 1 219 ? 5.549 1.474 3.633 1.00 97.38 219 ALA A O 1
ATOM 1655 N N . PRO A 1 220 ? 6.047 -0.063 5.209 1.00 97.69 220 PRO A N 1
ATOM 1656 C CA . PRO A 1 220 ? 7.162 -0.645 4.460 1.00 97.69 220 PRO A CA 1
ATOM 1657 C C . PRO A 1 220 ? 6.730 -1.178 3.095 1.00 97.69 220 PRO A C 1
ATOM 1659 O O . PRO A 1 220 ? 7.361 -0.878 2.084 1.00 97.69 220 PRO A O 1
ATOM 1662 N N . ALA A 1 221 ? 5.609 -1.899 3.053 1.00 97.50 221 ALA A N 1
ATOM 1663 C CA . ALA A 1 221 ? 5.041 -2.433 1.823 1.00 97.50 221 ALA A CA 1
ATOM 1664 C C . ALA A 1 221 ? 4.537 -1.318 0.888 1.00 97.50 221 ALA A C 1
ATOM 1666 O O . ALA A 1 221 ? 4.800 -1.358 -0.313 1.00 97.50 221 ALA A O 1
ATOM 1667 N N . VAL A 1 222 ? 3.877 -0.276 1.414 1.00 96.62 222 VAL A N 1
ATOM 1668 C CA . VAL A 1 222 ? 3.426 0.881 0.613 1.00 96.62 222 VAL A CA 1
ATOM 1669 C C . VAL A 1 222 ? 4.606 1.544 -0.099 1.00 96.62 222 VAL A C 1
ATOM 1671 O O . VAL A 1 222 ? 4.584 1.692 -1.318 1.00 96.62 222 VAL A O 1
ATOM 1674 N N . LEU A 1 223 ? 5.663 1.918 0.624 1.00 96.81 223 LEU A N 1
ATOM 1675 C CA . LEU A 1 223 ? 6.782 2.627 -0.004 1.00 96.81 223 LEU A CA 1
ATOM 1676 C C . LEU A 1 223 ? 7.608 1.725 -0.923 1.00 96.81 223 LEU A C 1
ATOM 1678 O O . LEU A 1 223 ? 8.006 2.163 -2.001 1.00 96.81 223 LEU A O 1
ATOM 1682 N N . LEU A 1 224 ? 7.820 0.459 -0.552 1.00 96.56 224 LEU A N 1
ATOM 1683 C CA . LEU A 1 224 ? 8.514 -0.497 -1.413 1.00 96.56 224 LEU A CA 1
ATOM 1684 C C . LEU A 1 224 ? 7.739 -0.749 -2.716 1.00 96.56 224 LEU A C 1
ATOM 1686 O O . LEU A 1 224 ? 8.320 -0.701 -3.800 1.00 96.56 224 LEU A O 1
ATOM 1690 N N . SER A 1 225 ? 6.424 -0.960 -2.636 1.00 95.81 225 SER A N 1
ATOM 1691 C CA . SER A 1 225 ? 5.579 -1.115 -3.826 1.00 95.81 225 SER A CA 1
ATOM 1692 C C . SER A 1 225 ? 5.569 0.143 -4.694 1.00 95.81 225 SER A C 1
ATOM 1694 O O . SER A 1 225 ? 5.686 0.024 -5.908 1.00 95.81 225 SER A O 1
ATOM 1696 N N . LEU A 1 226 ? 5.517 1.349 -4.121 1.00 95.19 226 LEU A N 1
ATOM 1697 C CA . LEU A 1 226 ? 5.608 2.599 -4.888 1.00 95.19 226 LEU A CA 1
ATOM 1698 C C . LEU A 1 226 ? 6.964 2.785 -5.578 1.00 95.19 226 LEU A C 1
ATOM 1700 O O . LEU A 1 226 ? 6.998 3.255 -6.718 1.00 95.19 226 LEU A O 1
ATOM 1704 N N . ALA A 1 227 ? 8.063 2.381 -4.932 1.00 95.25 227 ALA A N 1
ATOM 1705 C CA . ALA A 1 227 ? 9.381 2.350 -5.560 1.00 95.25 227 ALA A CA 1
ATOM 1706 C C . ALA A 1 227 ? 9.373 1.413 -6.777 1.00 95.25 227 ALA A C 1
ATOM 1708 O O . ALA A 1 227 ? 9.702 1.846 -7.878 1.00 95.25 227 ALA A O 1
ATOM 1709 N N . MET A 1 228 ? 8.899 0.171 -6.622 1.00 94.81 228 MET A N 1
ATOM 1710 C CA . MET A 1 228 ? 8.801 -0.791 -7.730 1.00 94.81 228 MET A CA 1
ATOM 1711 C C . MET A 1 228 ? 7.879 -0.302 -8.855 1.00 94.81 228 MET A C 1
ATOM 1713 O O . MET A 1 228 ? 8.217 -0.432 -10.026 1.00 94.81 228 MET A O 1
ATOM 1717 N N . GLN A 1 229 ? 6.748 0.328 -8.532 1.00 94.44 229 GLN A N 1
ATOM 1718 C CA . GLN A 1 229 ? 5.883 0.961 -9.532 1.00 94.44 229 GLN A CA 1
ATOM 1719 C C . GLN A 1 229 ? 6.594 2.103 -10.271 1.00 94.44 229 GLN A C 1
ATOM 1721 O O . GLN A 1 229 ? 6.366 2.300 -11.461 1.00 94.44 229 GLN A O 1
ATOM 1726 N N . GLY A 1 230 ? 7.448 2.873 -9.589 1.00 92.56 230 GLY A N 1
ATOM 1727 C CA . GLY A 1 230 ? 8.335 3.851 -10.225 1.00 92.56 230 GLY A CA 1
ATOM 1728 C C . GLY A 1 230 ? 9.311 3.198 -11.205 1.00 92.56 230 GLY A C 1
ATOM 1729 O O . GLY A 1 230 ? 9.458 3.684 -12.323 1.00 92.56 230 GLY A O 1
ATOM 1730 N N . VAL A 1 231 ? 9.899 2.058 -10.828 1.00 92.94 231 VAL A N 1
ATOM 1731 C CA . VAL A 1 231 ? 10.795 1.277 -11.695 1.00 92.94 231 VAL A CA 1
ATOM 1732 C C . VAL A 1 231 ? 10.061 0.799 -12.955 1.00 92.94 231 VAL A C 1
ATOM 1734 O O . VAL A 1 231 ? 10.490 1.097 -14.066 1.00 92.94 231 VAL A O 1
ATOM 1737 N N . PHE A 1 232 ? 8.906 0.142 -12.804 1.00 92.06 232 PHE A N 1
ATOM 1738 C CA . PHE A 1 232 ? 8.105 -0.329 -13.941 1.00 92.06 232 PHE A CA 1
ATOM 1739 C C . PHE A 1 232 ? 7.648 0.815 -14.859 1.00 92.06 232 PHE A C 1
ATOM 1741 O O . PHE A 1 232 ? 7.733 0.701 -16.081 1.00 92.06 232 PHE A O 1
ATOM 1748 N N . ARG A 1 233 ? 7.242 1.959 -14.288 1.00 89.75 233 ARG A N 1
ATOM 1749 C CA . ARG A 1 233 ? 6.934 3.170 -15.070 1.00 89.75 233 ARG A CA 1
ATOM 1750 C C . ARG A 1 233 ? 8.150 3.696 -15.830 1.00 89.75 233 ARG A C 1
ATOM 1752 O O . ARG A 1 233 ? 7.986 4.117 -16.971 1.00 89.75 233 ARG A O 1
ATOM 1759 N N . GLY A 1 234 ? 9.345 3.629 -15.241 1.00 86.94 234 GLY A N 1
ATOM 1760 C CA . GLY A 1 234 ? 10.602 3.956 -15.918 1.00 86.94 234 GLY A CA 1
ATOM 1761 C C . GLY A 1 234 ? 10.859 3.076 -17.148 1.00 86.94 234 GLY A C 1
ATOM 1762 O O . GLY A 1 234 ? 11.299 3.582 -18.173 1.00 86.94 234 GLY A O 1
ATOM 1763 N N . PHE A 1 235 ? 10.465 1.797 -17.096 1.00 86.19 235 PHE A N 1
ATOM 1764 C CA . PHE A 1 235 ? 10.509 0.862 -18.237 1.00 86.19 235 PHE A CA 1
ATOM 1765 C C . PHE A 1 235 ? 9.379 1.044 -19.251 1.00 86.19 235 PHE A C 1
ATOM 1767 O O . PHE A 1 235 ? 9.307 0.291 -20.223 1.00 86.19 235 PHE A O 1
ATOM 1774 N N . LYS A 1 236 ? 8.465 1.994 -19.015 1.00 87.50 236 LYS A N 1
ATOM 1775 C CA . LYS A 1 236 ? 7.195 2.144 -19.742 1.00 87.50 236 LYS A CA 1
ATOM 1776 C C . LYS A 1 236 ? 6.246 0.939 -19.603 1.00 87.50 236 LYS A C 1
ATOM 1778 O O . LYS A 1 236 ? 5.274 0.844 -20.349 1.00 87.50 236 LYS A O 1
ATOM 1783 N N . ASP A 1 237 ? 6.462 0.051 -18.629 1.00 88.88 237 ASP A N 1
ATOM 1784 C CA . ASP A 1 237 ? 5.518 -1.016 -18.274 1.00 88.88 237 ASP A CA 1
ATOM 1785 C C . ASP A 1 237 ? 4.531 -0.504 -17.218 1.00 88.88 237 ASP A C 1
ATOM 1787 O O . ASP A 1 237 ? 4.779 -0.529 -16.015 1.00 88.88 237 ASP A O 1
ATOM 1791 N N . THR A 1 238 ? 3.375 -0.026 -17.669 1.00 90.56 238 THR A N 1
ATOM 1792 C CA . THR A 1 238 ? 2.296 0.429 -16.777 1.00 90.56 238 THR A CA 1
ATOM 1793 C C . THR A 1 238 ? 1.233 -0.638 -16.526 1.00 90.56 238 THR A C 1
ATOM 1795 O O . THR A 1 238 ? 0.367 -0.455 -15.670 1.00 90.56 238 THR A O 1
ATOM 1798 N N . LYS A 1 239 ? 1.306 -1.778 -17.223 1.00 93.06 239 LYS A N 1
ATOM 1799 C CA . LYS A 1 239 ? 0.347 -2.882 -17.085 1.00 93.06 239 LYS A CA 1
ATOM 1800 C C . LYS A 1 239 ? 0.655 -3.728 -15.859 1.00 93.06 239 LYS A C 1
ATOM 1802 O O . LYS A 1 239 ? -0.264 -4.106 -15.138 1.00 93.06 239 LYS A O 1
ATOM 1807 N N . THR A 1 240 ? 1.934 -4.000 -15.603 1.00 92.94 240 THR A N 1
ATOM 1808 C CA . THR A 1 240 ? 2.355 -4.779 -14.433 1.00 92.94 240 THR A CA 1
ATOM 1809 C C . THR A 1 240 ? 1.905 -4.125 -13.114 1.00 92.94 240 THR A C 1
ATOM 1811 O O . THR A 1 240 ? 1.251 -4.812 -12.324 1.00 92.94 240 THR A O 1
ATOM 1814 N N . PRO A 1 241 ? 2.140 -2.811 -12.888 1.00 93.81 241 PRO A N 1
ATOM 1815 C CA . PRO A 1 241 ? 1.558 -2.075 -11.764 1.00 93.81 241 PRO A CA 1
ATOM 1816 C C . PRO A 1 241 ? 0.038 -2.182 -11.670 1.00 93.81 241 PRO A C 1
ATOM 1818 O O . PRO A 1 241 ? -0.469 -2.519 -10.606 1.00 93.81 241 PRO A O 1
ATOM 1821 N N . LEU A 1 242 ? -0.680 -1.970 -12.779 1.00 94.88 242 LEU A N 1
ATOM 1822 C CA . LEU A 1 242 ? -2.142 -2.024 -12.804 1.00 94.88 242 LEU A CA 1
ATOM 1823 C C . LEU A 1 242 ? -2.680 -3.369 -12.304 1.00 94.88 242 LEU A C 1
ATOM 1825 O O . LEU A 1 242 ? -3.546 -3.396 -11.433 1.00 94.88 242 LEU A O 1
ATOM 1829 N N . TYR A 1 243 ? -2.184 -4.485 -12.845 1.00 95.00 243 TYR A N 1
ATOM 1830 C CA . TYR A 1 243 ? -2.672 -5.805 -12.441 1.00 95.00 243 TYR A CA 1
ATOM 1831 C C . TYR A 1 243 ? -2.374 -6.103 -10.970 1.00 95.00 243 TYR A C 1
ATOM 1833 O O . TYR A 1 243 ? -3.202 -6.714 -10.298 1.00 95.00 243 TYR A O 1
ATOM 1841 N N . ALA A 1 244 ? -1.218 -5.662 -10.463 1.00 95.69 244 ALA A N 1
ATOM 1842 C CA . ALA A 1 244 ? -0.875 -5.816 -9.055 1.00 95.69 244 ALA A CA 1
ATOM 1843 C C . ALA A 1 244 ? -1.792 -4.983 -8.146 1.00 95.69 244 ALA A C 1
ATOM 1845 O O . ALA A 1 244 ? -2.270 -5.515 -7.147 1.00 95.69 244 ALA A O 1
ATOM 1846 N N . THR A 1 245 ? -2.070 -3.723 -8.508 1.00 95.62 245 THR A N 1
ATOM 1847 C CA . THR A 1 245 ? -3.006 -2.847 -7.785 1.00 95.62 245 THR A CA 1
ATOM 1848 C C . THR A 1 245 ? -4.398 -3.464 -7.741 1.00 95.62 245 THR A C 1
ATOM 1850 O O . THR A 1 245 ? -4.929 -3.696 -6.664 1.00 95.62 245 THR A O 1
ATOM 1853 N N . VAL A 1 246 ? -4.954 -3.844 -8.895 1.00 96.06 246 VAL A N 1
ATOM 1854 C CA . VAL A 1 246 ? -6.308 -4.417 -8.968 1.00 96.06 246 VAL A CA 1
ATOM 1855 C C . VAL A 1 246 ? -6.419 -5.716 -8.167 1.00 96.06 246 VAL A C 1
ATOM 1857 O O . VAL A 1 246 ? -7.418 -5.932 -7.486 1.00 96.06 246 VAL A O 1
ATOM 1860 N N . ALA A 1 247 ? -5.404 -6.585 -8.217 1.00 96.38 247 ALA A N 1
ATOM 1861 C CA . ALA A 1 247 ? -5.397 -7.815 -7.428 1.00 96.38 247 ALA A CA 1
ATOM 1862 C C . ALA A 1 247 ? -5.354 -7.534 -5.916 1.00 96.38 247 ALA A C 1
ATOM 1864 O O . ALA A 1 247 ? -6.040 -8.208 -5.145 1.00 96.38 247 ALA A O 1
ATOM 1865 N N . ALA A 1 248 ? -4.565 -6.546 -5.493 1.00 96.50 248 ALA A N 1
ATOM 1866 C CA . ALA A 1 248 ? -4.469 -6.140 -4.098 1.00 96.50 248 ALA A CA 1
ATOM 1867 C C . ALA A 1 248 ? -5.764 -5.484 -3.603 1.00 96.50 248 ALA A C 1
ATOM 1869 O O . ALA A 1 248 ? -6.280 -5.894 -2.570 1.00 96.50 248 ALA A O 1
ATOM 1870 N N . ASP A 1 249 ? -6.336 -4.556 -4.365 1.00 95.50 249 ASP A N 1
ATOM 1871 C CA . ASP A 1 249 ? -7.599 -3.892 -4.034 1.00 95.50 249 ASP A CA 1
ATOM 1872 C C . ASP A 1 249 ? -8.761 -4.881 -3.962 1.00 95.50 249 ASP A C 1
ATOM 1874 O O . ASP A 1 249 ? -9.548 -4.854 -3.019 1.00 95.50 249 ASP A O 1
ATOM 1878 N N . ALA A 1 250 ? -8.845 -5.817 -4.912 1.00 96.25 250 ALA A N 1
ATOM 1879 C CA . ALA A 1 250 ? -9.841 -6.882 -4.862 1.00 96.25 250 ALA A CA 1
ATOM 1880 C C . ALA A 1 250 ? -9.661 -7.759 -3.615 1.00 96.25 250 ALA A C 1
ATOM 1882 O O . ALA A 1 250 ? -10.639 -8.118 -2.962 1.00 96.25 250 ALA A O 1
ATOM 1883 N N . THR A 1 251 ? -8.414 -8.078 -3.260 1.00 96.62 251 THR A N 1
ATOM 1884 C CA . THR A 1 251 ? -8.107 -8.827 -2.035 1.00 96.62 251 THR A CA 1
ATOM 1885 C C . THR A 1 251 ? -8.535 -8.047 -0.794 1.00 96.62 251 THR A C 1
ATOM 1887 O O . THR A 1 251 ? -9.135 -8.636 0.099 1.00 96.62 251 THR A O 1
ATOM 1890 N N . ASN A 1 252 ? -8.302 -6.734 -0.761 1.00 96.00 252 ASN A N 1
ATOM 1891 C CA . ASN A 1 252 ? -8.702 -5.866 0.343 1.00 96.00 252 ASN A CA 1
ATOM 1892 C C . ASN A 1 252 ? -10.225 -5.870 0.523 1.00 96.00 252 ASN A C 1
ATOM 1894 O O . ASN A 1 252 ? -10.719 -6.258 1.578 1.00 96.00 252 ASN A O 1
ATOM 1898 N N . ILE A 1 253 ? -10.963 -5.595 -0.556 1.00 95.50 253 ILE A N 1
ATOM 1899 C CA . ILE A 1 253 ? -12.433 -5.578 -0.574 1.00 95.50 253 ILE A CA 1
ATOM 1900 C C . ILE A 1 253 ? -13.033 -6.916 -0.118 1.00 95.50 253 ILE A C 1
ATOM 1902 O O . ILE A 1 253 ? -14.095 -6.941 0.500 1.00 95.50 253 ILE A O 1
ATOM 1906 N N . ILE A 1 254 ? -12.380 -8.041 -0.430 1.00 96.44 254 ILE A N 1
ATOM 1907 C CA . ILE A 1 254 ? -12.823 -9.374 0.004 1.00 96.44 254 ILE A CA 1
ATOM 1908 C C . ILE A 1 254 ? -12.488 -9.617 1.480 1.00 96.44 254 ILE A C 1
ATOM 1910 O O . ILE A 1 254 ? -13.306 -10.175 2.214 1.00 96.44 254 ILE A O 1
ATOM 1914 N N . LEU A 1 255 ? -11.289 -9.233 1.923 1.00 96.50 255 LEU A N 1
ATOM 1915 C CA . LEU A 1 255 ? -10.823 -9.472 3.288 1.00 96.50 255 LEU A CA 1
ATOM 1916 C C . LEU A 1 255 ? -11.505 -8.568 4.317 1.00 96.50 255 LEU A C 1
ATOM 1918 O O . LEU A 1 255 ? -11.686 -9.000 5.455 1.00 96.50 255 LEU A O 1
ATOM 1922 N N . ASP A 1 256 ? -11.909 -7.362 3.932 1.00 95.19 256 ASP A N 1
ATOM 1923 C CA . ASP A 1 256 ? -12.585 -6.401 4.801 1.00 95.19 256 ASP A CA 1
ATOM 1924 C C . ASP A 1 256 ? -13.823 -6.990 5.494 1.00 95.19 256 ASP A C 1
ATOM 1926 O O . ASP A 1 256 ? -13.809 -7.110 6.722 1.00 95.19 256 ASP A O 1
ATOM 1930 N N . PRO A 1 257 ? -14.876 -7.451 4.791 1.00 94.75 257 PRO A N 1
ATOM 1931 C CA . PRO A 1 257 ? -16.055 -8.006 5.449 1.00 94.75 257 PRO A CA 1
ATOM 1932 C C . PRO A 1 257 ? -15.742 -9.284 6.242 1.00 94.75 257 PRO A C 1
ATOM 1934 O O . PRO A 1 257 ? -16.385 -9.549 7.260 1.00 94.75 257 PRO A O 1
ATOM 1937 N N . ILE A 1 258 ? -14.731 -10.056 5.829 1.00 97.12 258 ILE A N 1
ATOM 1938 C CA . ILE A 1 258 ? -14.280 -11.248 6.558 1.00 97.12 258 ILE A CA 1
ATOM 1939 C C . ILE A 1 258 ? -13.694 -10.841 7.916 1.00 97.12 258 ILE A C 1
ATOM 1941 O O . ILE A 1 258 ? -14.123 -11.338 8.958 1.00 97.12 258 ILE A O 1
ATOM 1945 N N . PHE A 1 259 ? -12.741 -9.912 7.951 1.00 97.19 259 PHE A N 1
ATOM 1946 C CA . PHE A 1 259 ? -12.119 -9.510 9.210 1.00 97.19 259 PHE A CA 1
ATOM 1947 C C . PHE A 1 259 ? -13.023 -8.629 10.073 1.00 97.19 259 PHE A C 1
ATOM 1949 O O . PHE A 1 259 ? -13.026 -8.777 11.298 1.00 97.19 259 PHE A O 1
ATOM 1956 N N . ILE A 1 260 ? -13.808 -7.745 9.460 1.00 95.00 260 ILE A N 1
ATOM 1957 C CA . ILE A 1 260 ? -14.713 -6.841 10.171 1.00 95.00 260 ILE A CA 1
ATOM 1958 C C . ILE A 1 260 ? -15.884 -7.624 10.777 1.00 95.00 260 ILE A C 1
ATOM 1960 O O . ILE A 1 260 ? -16.104 -7.529 11.987 1.00 95.00 260 ILE A O 1
ATOM 1964 N N . PHE A 1 261 ? -16.618 -8.400 9.968 1.00 93.88 261 PHE A N 1
ATOM 1965 C CA . PHE A 1 261 ? -17.895 -8.995 10.382 1.00 93.88 261 PHE A CA 1
ATOM 1966 C C . PHE A 1 261 ? -17.799 -10.466 10.781 1.00 93.88 261 PHE A C 1
ATOM 1968 O O . PHE A 1 261 ? -18.477 -10.853 11.724 1.00 93.88 261 PHE A O 1
ATOM 1975 N N . VAL A 1 262 ? -16.980 -11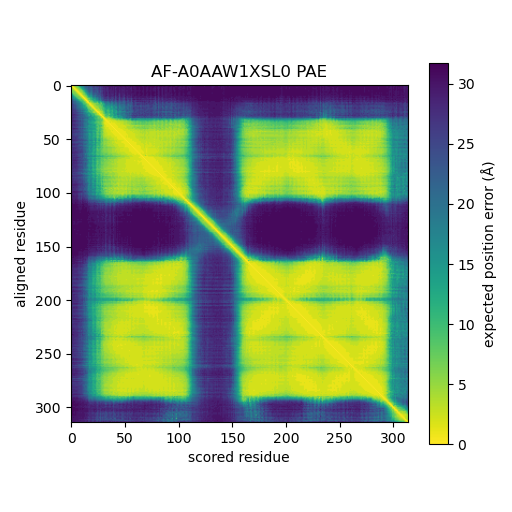.284 10.109 1.00 94.88 262 VAL A N 1
ATOM 1976 C CA . VAL A 1 262 ? -16.886 -12.727 10.420 1.00 94.88 262 VAL A CA 1
ATOM 1977 C C . VAL A 1 262 ? -15.985 -12.969 11.627 1.00 94.88 262 VAL A C 1
ATOM 1979 O O . VAL A 1 262 ? -16.350 -13.698 12.543 1.00 94.88 262 VAL A O 1
ATOM 1982 N N . PHE A 1 263 ? -14.817 -12.326 11.663 1.00 95.19 263 PHE A N 1
ATOM 1983 C CA . PHE A 1 263 ? -13.897 -12.423 12.801 1.00 95.19 263 PHE A CA 1
ATOM 1984 C C . PHE A 1 263 ? -14.160 -11.390 13.902 1.00 95.19 263 PHE A C 1
ATOM 1986 O O . PHE A 1 263 ? -13.467 -11.397 14.919 1.00 95.19 263 PHE A O 1
ATOM 1993 N N . HIS A 1 264 ? -15.153 -10.515 13.716 1.00 93.25 264 HIS A N 1
ATOM 1994 C CA . HIS A 1 264 ? -15.557 -9.495 14.687 1.00 93.25 264 HIS A CA 1
ATOM 1995 C C . HIS A 1 264 ? -14.398 -8.600 15.172 1.00 93.25 264 HIS A C 1
ATOM 1997 O O . HIS A 1 264 ? -14.393 -8.135 16.313 1.00 93.25 264 HIS A O 1
ATOM 2003 N N . LEU A 1 265 ? -13.403 -8.333 14.315 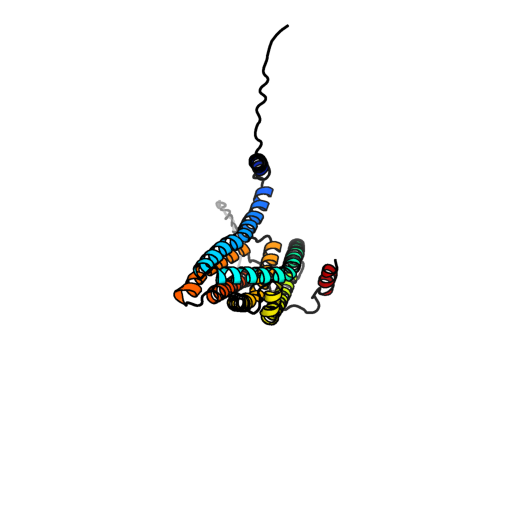1.00 92.94 265 LEU A N 1
ATOM 2004 C CA . LEU A 1 265 ? -12.247 -7.493 14.661 1.00 92.94 265 LEU A CA 1
ATOM 2005 C C . LEU A 1 265 ? -12.554 -5.991 14.541 1.00 92.94 265 LEU A C 1
ATOM 2007 O O . LEU A 1 265 ? -11.724 -5.158 14.920 1.00 92.94 265 LEU A O 1
ATOM 2011 N N . GLY A 1 266 ? -13.729 -5.637 14.008 1.00 93.06 266 GLY A N 1
ATOM 2012 C CA . GLY A 1 266 ? -14.158 -4.257 13.797 1.00 93.06 266 GLY A CA 1
ATOM 2013 C C . GLY A 1 266 ? -13.139 -3.471 12.972 1.00 93.06 266 GLY A C 1
ATOM 2014 O O . GLY A 1 266 ? -12.596 -3.969 11.987 1.00 93.06 266 GLY A O 1
ATOM 2015 N N . VAL A 1 267 ? -12.822 -2.256 13.419 1.00 93.75 267 VAL A N 1
ATOM 2016 C CA . VAL A 1 267 ? -11.865 -1.352 12.759 1.00 93.75 267 VAL A CA 1
ATOM 2017 C C . VAL A 1 267 ? -10.466 -1.967 12.606 1.00 93.75 267 VAL A C 1
ATOM 2019 O O . VAL A 1 267 ? -9.775 -1.711 11.621 1.00 93.75 267 VAL A O 1
ATOM 2022 N N . ASN A 1 268 ? -10.042 -2.818 13.543 1.00 95.19 268 ASN A N 1
ATOM 2023 C CA . ASN A 1 268 ? -8.748 -3.496 13.433 1.00 95.19 268 ASN A CA 1
ATOM 2024 C C . ASN A 1 268 ? -8.735 -4.491 12.270 1.00 95.19 268 ASN A C 1
ATOM 2026 O O . ASN A 1 268 ? -7.691 -4.678 11.651 1.00 95.19 268 ASN A O 1
ATOM 2030 N N . GLY A 1 269 ? -9.887 -5.092 11.960 1.00 95.12 269 GLY A N 1
ATOM 2031 C CA . GLY A 1 269 ? -10.047 -5.987 10.822 1.00 95.12 269 GLY A CA 1
ATOM 2032 C C . GLY A 1 269 ? -9.755 -5.292 9.496 1.00 95.12 269 GLY A C 1
ATOM 2033 O O . GLY A 1 269 ? -8.945 -5.799 8.725 1.00 95.12 269 GLY A O 1
ATOM 2034 N N . ALA A 1 270 ? -10.307 -4.091 9.301 1.00 95.00 270 ALA A N 1
ATOM 2035 C CA . ALA A 1 270 ? -10.047 -3.270 8.116 1.00 95.00 270 ALA A CA 1
ATOM 2036 C C . ALA A 1 270 ? -8.556 -2.913 7.966 1.00 95.00 270 ALA A C 1
ATOM 2038 O O . ALA A 1 270 ? -7.956 -3.042 6.901 1.00 95.00 270 ALA A O 1
ATOM 2039 N N . ALA A 1 271 ? -7.897 -2.528 9.068 1.00 96.75 271 ALA A N 1
ATOM 2040 C CA . ALA A 1 271 ? -6.463 -2.239 9.030 1.00 96.75 271 ALA A CA 1
ATOM 2041 C C . ALA A 1 271 ? -5.634 -3.471 8.623 1.00 96.75 271 ALA A C 1
ATOM 2043 O O . ALA A 1 271 ? -4.680 -3.344 7.857 1.00 96.75 271 ALA A O 1
ATOM 2044 N N . ILE A 1 272 ? -5.984 -4.658 9.130 1.00 97.44 272 ILE A N 1
ATOM 2045 C CA . ILE A 1 272 ? -5.292 -5.916 8.819 1.00 97.44 272 ILE A CA 1
ATOM 2046 C C . ILE A 1 272 ? -5.512 -6.318 7.357 1.00 97.44 272 ILE A C 1
ATOM 2048 O O . ILE A 1 272 ? -4.536 -6.649 6.682 1.00 97.44 272 ILE A O 1
ATOM 2052 N N . ALA A 1 273 ? -6.753 -6.252 6.862 1.00 96.62 273 ALA A N 1
ATOM 2053 C CA . ALA A 1 273 ? -7.100 -6.528 5.467 1.00 96.62 273 ALA A CA 1
ATOM 2054 C C . ALA A 1 273 ? -6.248 -5.691 4.507 1.00 96.62 273 ALA A C 1
ATOM 2056 O O . ALA A 1 273 ? -5.595 -6.222 3.600 1.00 96.62 273 ALA A O 1
ATOM 2057 N N . HIS A 1 274 ? -6.157 -4.392 4.788 1.00 95.75 274 HIS A N 1
ATOM 2058 C CA . HIS A 1 274 ? -5.374 -3.467 3.990 1.00 95.75 274 HIS A CA 1
ATOM 2059 C C . HIS A 1 274 ? -3.868 -3.767 4.052 1.00 95.75 274 HIS A C 1
ATOM 2061 O O . HIS A 1 274 ? -3.179 -3.753 3.032 1.00 95.75 274 HIS A O 1
ATOM 2067 N N . VAL A 1 275 ? -3.330 -4.080 5.238 1.00 97.69 275 VAL A N 1
ATOM 2068 C CA . VAL A 1 275 ? -1.910 -4.440 5.395 1.00 97.69 275 VAL A CA 1
ATOM 2069 C C . VAL A 1 275 ? -1.577 -5.708 4.605 1.00 97.69 275 VAL A C 1
ATOM 2071 O O . VAL A 1 275 ? -0.597 -5.710 3.861 1.00 97.69 275 VAL A O 1
ATOM 2074 N N . ILE A 1 276 ? -2.395 -6.758 4.715 1.00 98.06 276 ILE A N 1
ATOM 2075 C CA . ILE A 1 276 ? -2.211 -8.013 3.967 1.00 98.06 276 ILE A CA 1
ATOM 2076 C C . ILE A 1 276 ? -2.216 -7.741 2.461 1.00 98.06 276 ILE A C 1
ATOM 2078 O O . ILE A 1 276 ? -1.318 -8.193 1.748 1.00 98.06 276 ILE A O 1
ATOM 2082 N N . SER A 1 277 ? -3.177 -6.951 1.990 1.00 97.44 277 SER A N 1
ATOM 2083 C CA . SER A 1 277 ? -3.323 -6.600 0.575 1.00 97.44 277 SER A CA 1
ATOM 2084 C C . SER A 1 277 ? -2.122 -5.814 0.048 1.00 97.44 277 SER A C 1
ATOM 2086 O O . SER A 1 277 ? -1.623 -6.093 -1.042 1.00 97.44 277 SER A O 1
ATOM 2088 N N . GLN A 1 278 ? -1.560 -4.909 0.853 1.00 96.81 278 GLN A N 1
ATOM 2089 C CA . GLN A 1 278 ? -0.355 -4.173 0.475 1.00 96.81 278 GLN A CA 1
ATOM 2090 C C . GLN A 1 278 ? 0.883 -5.075 0.367 1.00 96.81 278 GLN A C 1
ATOM 2092 O O . GLN A 1 278 ? 1.713 -4.907 -0.535 1.00 96.81 278 GLN A O 1
ATOM 2097 N N . TYR A 1 279 ? 1.037 -6.036 1.281 1.00 98.00 279 TYR A N 1
ATOM 2098 C CA . TYR A 1 279 ? 2.122 -7.016 1.196 1.00 98.00 279 TYR A CA 1
ATOM 2099 C C . TYR A 1 279 ? 1.935 -7.964 0.008 1.00 98.00 279 TYR A C 1
ATOM 2101 O O . TYR A 1 279 ? 2.921 -8.288 -0.652 1.00 98.00 279 TYR A O 1
ATOM 2109 N N . LEU A 1 280 ? 0.696 -8.336 -0.331 1.00 97.69 280 LEU A N 1
ATOM 2110 C CA . LEU A 1 280 ? 0.392 -9.080 -1.554 1.00 97.69 280 LEU A CA 1
ATOM 2111 C C . LEU A 1 280 ? 0.794 -8.285 -2.805 1.00 97.69 280 LEU A C 1
ATOM 2113 O O . LEU A 1 280 ? 1.512 -8.814 -3.653 1.00 97.69 280 LEU A O 1
ATOM 2117 N N . MET A 1 281 ? 0.410 -7.007 -2.896 1.00 96.88 281 MET A N 1
ATOM 2118 C CA . MET A 1 281 ? 0.822 -6.120 -3.992 1.00 96.88 281 MET A CA 1
ATOM 2119 C C . MET A 1 281 ? 2.346 -6.090 -4.136 1.00 96.88 281 MET A C 1
ATOM 2121 O O . MET A 1 281 ? 2.896 -6.246 -5.227 1.00 96.88 281 MET A O 1
ATOM 2125 N N . THR A 1 282 ? 3.032 -5.916 -3.005 1.00 96.62 282 THR A N 1
ATOM 2126 C CA . THR A 1 282 ? 4.493 -5.865 -2.931 1.00 96.62 282 THR A CA 1
ATOM 2127 C C . THR A 1 282 ? 5.103 -7.177 -3.411 1.00 96.62 282 THR A C 1
ATOM 2129 O O . THR A 1 282 ? 6.029 -7.150 -4.212 1.00 96.62 282 THR A O 1
ATOM 2132 N N . ALA A 1 283 ? 4.567 -8.323 -2.990 1.00 96.12 283 ALA A N 1
ATOM 2133 C CA . ALA A 1 283 ? 5.039 -9.635 -3.416 1.00 96.12 283 ALA A CA 1
ATOM 2134 C C . ALA A 1 283 ? 4.867 -9.851 -4.929 1.00 96.12 283 ALA A C 1
ATOM 2136 O O . ALA A 1 283 ? 5.803 -10.307 -5.586 1.00 96.12 283 ALA A O 1
ATOM 2137 N N . ILE A 1 284 ? 3.714 -9.473 -5.498 1.00 95.62 284 ILE A N 1
ATOM 2138 C CA . ILE A 1 284 ? 3.447 -9.579 -6.942 1.00 95.62 284 ILE A CA 1
ATOM 2139 C C . ILE A 1 284 ? 4.444 -8.728 -7.736 1.00 95.62 284 ILE A C 1
ATOM 2141 O O . ILE A 1 284 ? 5.062 -9.217 -8.683 1.00 95.62 284 ILE A O 1
ATOM 2145 N N . LEU A 1 285 ? 4.625 -7.465 -7.342 1.00 94.62 285 LEU A N 1
ATOM 2146 C CA . LEU A 1 285 ? 5.550 -6.549 -8.010 1.00 94.62 285 LEU A CA 1
ATOM 2147 C C . LEU A 1 285 ? 7.002 -6.992 -7.866 1.00 94.62 285 LEU A C 1
ATOM 2149 O O . LEU A 1 285 ? 7.740 -6.957 -8.845 1.00 94.62 285 LEU A O 1
ATOM 2153 N N . LEU A 1 286 ? 7.401 -7.446 -6.678 1.00 93.50 286 LEU A N 1
ATOM 2154 C CA . LEU A 1 286 ? 8.755 -7.917 -6.416 1.00 93.50 286 LEU A CA 1
ATOM 2155 C C . LEU A 1 286 ? 9.067 -9.160 -7.245 1.00 93.50 286 LEU A C 1
ATOM 2157 O O . LEU A 1 286 ? 10.123 -9.234 -7.868 1.00 93.50 286 LEU A O 1
ATOM 2161 N N . TRP A 1 287 ? 8.135 -10.112 -7.308 1.00 91.06 287 TRP A N 1
ATOM 2162 C CA . TRP A 1 287 ? 8.285 -11.300 -8.139 1.00 91.06 287 TRP A CA 1
ATOM 2163 C C . TRP A 1 287 ? 8.434 -10.936 -9.616 1.00 91.06 287 TRP A C 1
ATOM 2165 O O . TRP A 1 287 ? 9.386 -11.373 -10.263 1.00 91.06 287 TRP A O 1
ATOM 2175 N N . ARG A 1 288 ? 7.557 -10.069 -10.136 1.00 89.81 288 ARG A N 1
ATOM 2176 C CA . ARG A 1 288 ? 7.654 -9.580 -11.518 1.00 89.81 288 ARG A CA 1
ATOM 2177 C C . ARG A 1 288 ? 8.968 -8.847 -11.770 1.00 89.81 288 ARG A C 1
ATOM 2179 O O . ARG A 1 288 ? 9.595 -9.070 -12.803 1.00 89.81 288 ARG A O 1
ATOM 2186 N N . LEU A 1 289 ? 9.428 -8.041 -10.820 1.00 87.69 289 LEU A N 1
ATOM 2187 C CA . LEU A 1 289 ? 10.665 -7.287 -10.964 1.00 87.69 289 LEU A CA 1
ATOM 2188 C C . LEU A 1 289 ? 11.880 -8.220 -11.006 1.00 87.69 289 LEU A C 1
ATOM 2190 O O . LEU A 1 289 ? 12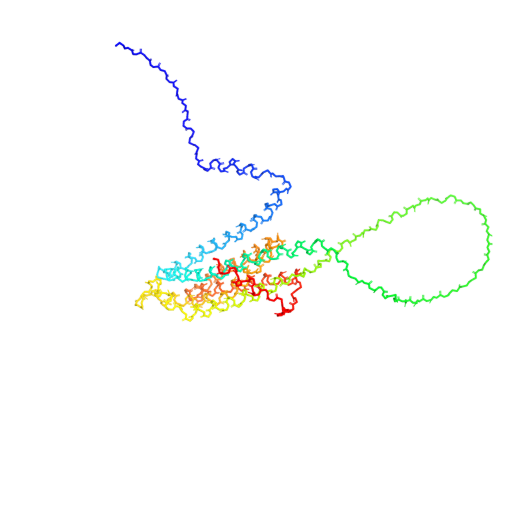.710 -8.082 -11.896 1.00 87.69 289 LEU A O 1
ATOM 2194 N N . MET A 1 290 ? 11.936 -9.233 -10.136 1.00 84.75 290 MET A N 1
ATOM 2195 C CA . MET A 1 290 ? 12.995 -10.257 -10.144 1.00 84.75 290 MET A CA 1
ATOM 2196 C C . MET A 1 290 ? 13.041 -11.077 -11.442 1.00 84.75 290 MET A C 1
ATOM 2198 O O . MET A 1 290 ? 14.097 -11.593 -11.813 1.00 84.75 290 MET A O 1
ATOM 2202 N N . THR A 1 291 ? 11.909 -11.208 -12.144 1.00 77.62 291 THR A N 1
ATOM 2203 C CA . THR A 1 291 ? 11.880 -11.855 -13.467 1.00 77.62 291 THR A CA 1
ATOM 2204 C C . THR A 1 291 ? 12.377 -10.953 -14.600 1.00 77.62 291 THR A C 1
ATOM 2206 O O . THR A 1 291 ? 12.836 -11.478 -15.608 1.00 77.62 291 THR A O 1
ATOM 2209 N N . GLN A 1 292 ? 12.320 -9.625 -14.448 1.00 72.56 292 GLN A N 1
ATOM 2210 C CA . GLN A 1 292 ? 12.696 -8.660 -15.494 1.00 72.56 292 GLN A CA 1
ATOM 2211 C C . GLN A 1 292 ? 14.082 -8.018 -15.279 1.00 72.56 292 GLN A C 1
ATOM 2213 O O . GLN A 1 292 ? 14.711 -7.583 -16.245 1.00 72.56 292 GLN A O 1
ATOM 2218 N N . VAL A 1 293 ? 14.564 -7.963 -14.033 1.00 70.06 293 VAL A N 1
ATOM 2219 C CA . VAL A 1 293 ? 15.776 -7.241 -13.616 1.00 70.06 293 VAL A CA 1
ATOM 2220 C C . VAL A 1 293 ? 16.693 -8.165 -12.817 1.00 70.06 293 VAL A C 1
ATOM 2222 O O . VAL A 1 293 ? 16.236 -8.896 -11.935 1.00 70.06 293 VAL A O 1
ATOM 2225 N N . ASP A 1 294 ? 17.998 -8.114 -13.091 1.00 65.19 294 ASP A N 1
ATOM 2226 C CA . ASP A 1 294 ? 18.994 -8.750 -12.225 1.00 65.19 294 ASP A CA 1
ATOM 2227 C C . ASP A 1 294 ? 19.310 -7.835 -11.041 1.00 65.19 294 ASP A C 1
ATOM 2229 O O . ASP A 1 294 ? 20.055 -6.857 -11.140 1.00 65.19 294 ASP A O 1
ATOM 2233 N N . LEU A 1 295 ? 18.715 -8.164 -9.894 1.00 62.06 295 LEU A N 1
ATOM 2234 C CA . LEU A 1 295 ? 18.995 -7.513 -8.620 1.00 62.06 295 LEU A CA 1
ATOM 2235 C C . LEU A 1 295 ? 20.365 -7.985 -8.105 1.00 62.06 295 LEU A C 1
ATOM 2237 O O . LEU A 1 295 ? 20.455 -8.949 -7.348 1.00 62.06 295 LEU A O 1
ATOM 2241 N N . LEU A 1 296 ? 21.449 -7.330 -8.525 1.00 55.03 296 LEU A N 1
ATOM 2242 C CA . LEU A 1 296 ? 22.762 -7.549 -7.910 1.00 55.03 296 LEU A CA 1
ATOM 2243 C C . LEU A 1 296 ? 22.815 -6.923 -6.503 1.00 55.03 296 LEU A C 1
ATOM 2245 O O . LEU A 1 296 ? 22.166 -5.894 -6.265 1.00 55.03 296 LEU A O 1
ATOM 2249 N N . PRO A 1 297 ? 23.596 -7.502 -5.567 1.00 42.59 297 PRO A N 1
ATOM 2250 C CA . PRO A 1 297 ? 23.821 -6.896 -4.264 1.00 42.59 297 PRO A CA 1
ATOM 2251 C C . PRO A 1 297 ? 24.405 -5.486 -4.456 1.00 42.59 297 PRO A C 1
ATOM 2253 O O . PRO A 1 297 ? 25.338 -5.309 -5.246 1.00 42.59 297 PRO A O 1
ATOM 2256 N N . PRO A 1 298 ? 23.872 -4.464 -3.767 1.00 47.53 298 PRO A N 1
ATOM 2257 C CA . PRO A 1 298 ? 24.284 -3.094 -4.004 1.00 47.53 298 PRO A CA 1
ATOM 2258 C C . PRO A 1 298 ? 25.731 -2.924 -3.562 1.00 47.53 298 PRO A C 1
ATOM 2260 O O . PRO A 1 298 ? 26.072 -3.113 -2.394 1.00 47.53 298 PRO A O 1
ATOM 2263 N N . SER A 1 299 ? 26.588 -2.501 -4.486 1.00 41.62 299 SER A N 1
ATOM 2264 C CA . SER A 1 299 ? 27.866 -1.925 -4.104 1.00 41.62 299 SER A CA 1
ATOM 2265 C C . SER A 1 299 ? 27.570 -0.616 -3.374 1.00 41.62 299 SER A C 1
ATOM 2267 O O . SER A 1 299 ? 27.208 0.386 -3.988 1.00 41.62 299 SER A O 1
ATOM 2269 N N . VAL A 1 300 ? 27.737 -0.617 -2.050 1.00 51.88 300 VAL A N 1
ATOM 2270 C CA . VAL A 1 300 ? 27.627 0.552 -1.151 1.00 51.88 300 VAL A CA 1
ATOM 2271 C C . VAL A 1 300 ? 28.462 1.761 -1.618 1.00 51.88 300 VAL A C 1
ATOM 2273 O O . VAL A 1 300 ? 28.244 2.874 -1.152 1.00 51.88 300 VAL A O 1
ATOM 2276 N N . LYS A 1 301 ? 29.370 1.577 -2.589 1.00 48.78 301 LYS A N 1
ATOM 2277 C CA . LYS A 1 301 ? 30.126 2.643 -3.263 1.00 48.78 301 LYS A CA 1
ATOM 2278 C C . LYS A 1 301 ? 29.337 3.452 -4.309 1.00 48.78 301 LYS A C 1
ATOM 2280 O O . LYS A 1 301 ? 29.824 4.504 -4.699 1.00 48.78 301 LYS A O 1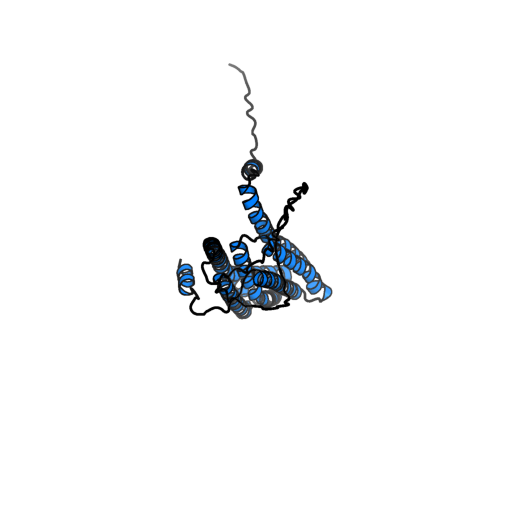
ATOM 2285 N N . HIS A 1 302 ? 28.164 2.999 -4.764 1.00 50.28 302 HIS A N 1
ATOM 2286 C CA . HIS A 1 302 ? 27.342 3.685 -5.784 1.00 50.28 302 HIS A CA 1
ATOM 2287 C C . HIS A 1 302 ? 26.029 4.264 -5.232 1.00 50.28 302 HIS A C 1
ATOM 2289 O O . HIS A 1 302 ? 25.178 4.719 -5.994 1.00 50.28 302 HIS A O 1
ATOM 2295 N N . LEU A 1 303 ? 25.861 4.297 -3.906 1.00 50.94 303 LEU A N 1
ATOM 2296 C CA . LEU A 1 303 ? 24.803 5.078 -3.273 1.00 50.94 303 LEU A CA 1
ATOM 2297 C C . LEU A 1 303 ? 25.047 6.560 -3.589 1.00 50.94 303 LEU A C 1
ATOM 2299 O O . LEU A 1 303 ? 25.852 7.217 -2.932 1.00 50.94 303 LEU A O 1
ATOM 2303 N N . GLN A 1 304 ? 24.336 7.109 -4.578 1.00 53.06 304 GLN A N 1
ATOM 2304 C CA . GLN A 1 304 ? 24.309 8.546 -4.887 1.00 53.06 304 GLN A CA 1
ATOM 2305 C C . GLN A 1 304 ? 23.571 9.354 -3.794 1.00 53.06 304 GLN A C 1
ATOM 2307 O O . GLN A 1 304 ? 22.799 10.270 -4.076 1.00 53.06 304 GLN A O 1
ATOM 2312 N N . PHE A 1 305 ? 23.818 9.039 -2.519 1.00 52.84 305 PHE A N 1
ATOM 2313 C CA . PHE A 1 305 ? 23.233 9.690 -1.346 1.00 52.84 305 PHE A CA 1
ATOM 2314 C C . PHE A 1 305 ? 23.474 11.210 -1.358 1.00 52.84 305 PHE A C 1
ATOM 2316 O O . PHE A 1 305 ? 22.625 11.984 -0.919 1.00 52.84 305 PHE A O 1
ATOM 2323 N N . GLY A 1 306 ? 24.597 11.647 -1.943 1.00 53.44 306 GLY A N 1
ATOM 2324 C CA . GLY A 1 306 ? 24.927 13.062 -2.126 1.00 53.44 306 GLY A CA 1
ATOM 2325 C C . GLY A 1 306 ? 23.980 13.816 -3.069 1.00 53.44 306 GLY A C 1
ATOM 2326 O O . GLY A 1 306 ? 23.656 14.969 -2.798 1.00 53.44 306 GLY A O 1
ATOM 2327 N N . ARG A 1 307 ? 23.474 13.171 -4.132 1.00 56.06 307 ARG A N 1
ATOM 2328 C CA . ARG A 1 307 ? 22.489 13.781 -5.048 1.00 56.06 307 ARG A CA 1
ATOM 2329 C C . ARG A 1 307 ? 21.087 13.804 -4.445 1.00 56.06 307 ARG A C 1
ATOM 2331 O O . ARG A 1 307 ? 20.373 14.787 -4.610 1.00 56.06 307 ARG A O 1
ATOM 2338 N N . PHE A 1 308 ? 20.728 12.770 -3.682 1.00 51.94 308 PHE A N 1
ATOM 2339 C CA . PHE A 1 308 ? 19.450 12.714 -2.969 1.00 51.94 308 PHE A CA 1
ATOM 2340 C C . PHE A 1 308 ? 19.316 13.849 -1.936 1.00 51.94 308 PHE A C 1
ATOM 2342 O O . PHE A 1 308 ? 18.288 14.519 -1.881 1.00 51.94 308 PHE A O 1
ATOM 2349 N N . LEU A 1 309 ? 20.377 14.139 -1.172 1.00 56.69 309 LEU A N 1
ATOM 2350 C CA . LEU A 1 309 ? 20.377 15.221 -0.176 1.00 56.69 309 LEU A CA 1
ATOM 2351 C C . LEU A 1 309 ? 20.436 16.633 -0.782 1.00 56.69 309 LEU A C 1
ATOM 2353 O O . LEU A 1 309 ? 19.938 17.573 -0.164 1.00 56.69 309 LEU A O 1
ATOM 2357 N N . GLN A 1 310 ? 21.006 16.807 -1.979 1.00 52.31 310 GLN A N 1
ATOM 2358 C CA . GLN A 1 310 ? 21.022 18.110 -2.658 1.00 52.31 310 GLN A CA 1
ATOM 2359 C C . GLN A 1 310 ? 19.630 18.567 -3.118 1.00 52.31 310 GLN A C 1
ATOM 2361 O O . GLN A 1 310 ? 19.367 19.765 -3.108 1.00 52.31 310 GLN A O 1
ATOM 2366 N N . MET A 1 311 ? 18.729 17.645 -3.474 1.00 50.91 311 MET A N 1
ATOM 2367 C CA . MET A 1 311 ? 17.383 17.993 -3.955 1.00 50.91 311 MET A CA 1
ATOM 2368 C C . MET A 1 311 ? 16.349 18.212 -2.845 1.00 50.91 311 MET A C 1
ATOM 2370 O O . MET A 1 311 ? 15.392 18.942 -3.062 1.00 50.91 311 MET A O 1
ATOM 2374 N N . VAL A 1 312 ? 16.542 17.652 -1.645 1.00 49.91 312 VAL A N 1
ATOM 2375 C CA . VAL A 1 312 ? 15.667 17.925 -0.480 1.00 49.91 312 VAL A CA 1
ATOM 2376 C C . VAL A 1 312 ? 15.855 19.357 0.055 1.00 49.91 312 VAL A C 1
ATOM 2378 O O . VAL A 1 312 ? 15.062 19.836 0.858 1.00 49.91 312 VAL A O 1
ATOM 2381 N N . ARG A 1 313 ? 16.901 20.061 -0.395 1.00 43.88 313 ARG A N 1
ATOM 2382 C CA . ARG A 1 313 ? 17.254 21.418 0.042 1.00 43.88 313 ARG A CA 1
ATOM 2383 C C . ARG A 1 313 ? 16.693 22.534 -0.861 1.00 43.88 313 ARG A C 1
ATOM 2385 O O . ARG A 1 313 ? 17.170 23.662 -0.760 1.00 43.88 313 ARG A O 1
ATOM 2392 N N . ILE A 1 314 ? 15.736 22.234 -1.743 1.00 41.19 314 ILE A N 1
ATOM 2393 C CA . ILE A 1 314 ? 15.055 23.232 -2.588 1.00 41.19 314 ILE A CA 1
ATOM 2394 C C . ILE A 1 314 ? 13.707 23.594 -1.971 1.00 41.19 314 ILE A C 1
ATOM 2396 O O . ILE A 1 314 ? 12.944 22.656 -1.655 1.00 41.19 314 ILE A O 1
#

Sequence (314 aa):
MGEEDESYRYGNKMNTPIFIFSKDLRFVFKLDKLGLEIASIALPAALALTADPIASLVDTAFIGQIGPVELAAVGVSIALFNQVSRIAIFPLVSVTTSFVAEEDTIGTARPEENESTYLVTDSSMNVETKQLIPETDTGQNAYNSKSVGVSFDIVTTIHKKRYIPSASSAMIIGSILGLIQAIFLISAAKPLLNFMGVGSDSPMLKPARQYLMLRSLGAPAVLLSLAMQGVFRGFKDTKTPLYATVAADATNIILDPIFIFVFHLGVNGAAIAHVISQYLMTAILLWRLMTQVDLLPPSVKHLQFGRFLQMVRI

Foldseek 3Di:
DDDDDDDDDDDPPPPPVVVVVVVVVVVLPPVDPVSVLVCVLVVLLVLLVVLVVVLVVLLLVLLVVLHPLLSVLQVLLVVLLVVLLVVLLVLLLVVLLVLLLVLVVVVVVDDDPDDDDDDPPDDDDDDDDDDDDDDDDDDDDDDPPPPPPPPPPPPPVPLPADARLSLLLSLVSLQVSLVVQLVCCLVCVQVSCVVVVQDPPHPSSVSNNLLNNLLSLLSSLVSNLSNLCSNCVSVSNSNLSSVLSNQLSVQLSVQSCCQVPVVVVRSNSSSNSNSVSSVSSSVSSVVVNVVRHDNDDRPPVPNVVVVSVVVVVD

Solvent-accessible surface area (backbone atoms only — not comparable to full-atom values): 17822 Å² total; per-residue (Å²): 138,76,91,82,91,83,88,79,89,74,81,84,72,79,76,50,72,67,60,57,52,58,54,50,51,56,64,67,58,46,85,44,76,64,44,50,53,52,46,68,36,48,50,35,43,51,51,37,67,50,44,58,62,56,42,50,52,52,53,50,53,58,43,46,72,78,29,71,54,53,34,51,13,47,52,54,29,52,51,52,52,50,59,61,45,48,69,56,48,54,60,48,34,56,50,30,22,51,52,32,30,52,51,54,52,54,57,68,74,50,78,78,90,74,87,80,84,80,75,83,77,85,78,87,80,87,83,88,83,89,88,84,89,83,88,81,91,81,89,78,92,72,80,84,77,77,76,77,76,76,76,76,78,76,77,72,79,72,78,75,55,46,82,53,71,55,50,53,52,32,42,51,51,19,36,53,54,10,46,53,48,20,54,48,43,46,75,40,34,64,64,54,42,42,72,75,66,45,46,94,88,40,86,35,41,62,57,15,41,51,27,35,40,49,38,23,72,22,31,28,30,50,34,27,34,45,22,49,43,15,35,34,48,23,73,60,41,24,56,66,50,22,55,29,48,53,54,18,43,53,46,21,66,60,35,25,58,45,27,26,67,71,66,63,44,43,68,52,15,42,22,48,23,47,26,54,18,35,45,49,26,26,50,51,49,49,53,52,43,61,70,49,30,58,80,64,83,80,62,82,87,70,66,62,59,71,62,58,58,60,61,74,74,111

Radius of gyration: 31.78 Å; Cα contacts (8 Å, |Δi|>4): 300; chains: 1; bounding box: 85×105×96 Å

pLDDT: mean 75.22, std 25.54, range [25.48, 98.19]

Organism: Rubus argutus (NCBI:txid59490)

Mean predicted aligned error: 14.88 Å

InterPro domains:
  IPR002528 Multi antimicrobial extrusion protein [PF01554] (166-258)
  IPR002528 Multi antimicrobial extrusion protein [TIGR00797] (44-311)
  IPR044644 Multi antimicrobial extrusion protein DinF-like [PTHR42893] (12-310)

Nearest PDB structures (foldseek):
  4mlb-assembly1_C  TM=8.300E-01  e=1.690E-07  Pyrococcus furiosus
  6hfb-assembly3_C  TM=8.295E-01  e=4.932E-07  Pyrococcus furiosus DSM 3638
  3vvn-assembly1_A  TM=8.590E-01  e=1.022E-06  Pyrococcus furiosus DSM 3638
  3vvo-assembly1_A  TM=8.250E-01  e=6.948E-07  Pyrococcus furiosus
  3wbn-assembly1_A  TM=8.376E-01  e=2.512E-06  Pyrococcus furiosus DSM 3638